Protein AF-A0A7V2W8Q3-F1 (afdb_monomer)

Solvent-accessible surface area (backbone atoms only — not comparable to full-atom values): 15801 Å² total; per-residue (Å²): 132,82,84,64,55,35,67,61,45,21,35,57,51,20,49,49,74,14,36,49,84,92,34,49,29,35,69,55,49,50,55,53,42,52,56,40,41,77,51,65,27,54,64,47,77,48,79,72,48,94,57,28,39,23,39,40,34,34,36,75,34,80,45,101,56,59,17,52,28,36,34,30,41,58,36,25,70,68,86,72,90,66,84,70,95,56,56,49,46,64,36,45,74,59,97,93,41,72,43,32,56,25,38,61,57,23,28,35,27,34,25,38,56,50,31,50,49,46,51,42,55,75,67,58,82,38,42,68,17,38,35,39,42,40,27,21,44,51,93,71,78,36,50,26,57,52,48,49,68,71,62,74,72,72,78,68,59,73,46,76,47,71,39,61,77,52,87,88,52,88,76,55,56,48,65,7,43,39,31,34,42,35,33,26,66,46,32,63,26,52,48,93,47,51,86,77,25,34,51,5,40,60,48,43,53,51,25,50,55,51,56,72,67,55,63,69,92,72,50,72,39,98,90,72,45,56,62,48,76,41,82,73,44,79,47,56,54,93,56,84,64,42,29,22,32,41,18,42,36,32,36,44,32,32,38,48,72,92,63,52,67,70,59,54,52,50,50,49,39,70,72,42,65,44,79,44,78,42,79,78,46,74,45,78,34,47,72,58,82,90,123

Mean predicted aligned error: 5.68 Å

Structure (mmCIF, N/CA/C/O backbone):
data_AF-A0A7V2W8Q3-F1
#
_entry.id   AF-A0A7V2W8Q3-F1
#
loop_
_atom_site.group_PDB
_atom_site.id
_atom_site.type_symbol
_atom_site.label_atom_id
_atom_site.label_alt_id
_atom_site.label_comp_id
_atom_site.label_asym_id
_atom_site.label_entity_id
_atom_site.label_seq_id
_atom_site.pdbx_PDB_ins_code
_atom_site.Cartn_x
_atom_site.Cartn_y
_atom_site.Cartn_z
_atom_site.occupancy
_atom_site.B_iso_or_equiv
_atom_site.auth_seq_id
_atom_site.auth_comp_id
_atom_site.auth_asym_id
_atom_site.auth_atom_id
_atom_site.pdbx_PDB_model_num
ATOM 1 N N . MET A 1 1 ? -25.012 4.384 23.704 1.00 57.75 1 MET A N 1
ATOM 2 C CA . MET A 1 1 ? -24.645 4.760 22.325 1.00 57.75 1 MET A CA 1
ATOM 3 C C . MET A 1 1 ? -25.316 3.798 21.369 1.00 57.75 1 MET A C 1
ATOM 5 O O . MET A 1 1 ? -25.382 2.613 21.680 1.00 57.75 1 MET A O 1
ATOM 9 N N . THR A 1 2 ? -25.854 4.304 20.264 1.00 65.06 2 THR A N 1
ATOM 10 C CA . THR A 1 2 ? -26.418 3.474 19.195 1.00 65.06 2 THR A CA 1
ATOM 11 C C . THR A 1 2 ? -25.284 2.699 18.530 1.00 65.06 2 THR A C 1
ATOM 13 O O . THR A 1 2 ? -24.214 3.256 18.297 1.00 65.06 2 THR A O 1
ATOM 16 N N . ARG A 1 3 ? -25.493 1.406 18.279 1.00 85.06 3 ARG A N 1
ATOM 17 C CA . ARG A 1 3 ? -24.534 0.561 17.562 1.00 85.06 3 ARG A CA 1
ATOM 18 C C . ARG A 1 3 ? -24.322 1.131 16.156 1.00 85.06 3 ARG A C 1
ATOM 20 O O . ARG A 1 3 ? -25.307 1.378 15.466 1.00 85.06 3 ARG A O 1
ATOM 27 N N . ILE A 1 4 ? -23.069 1.336 15.757 1.00 94.00 4 ILE A N 1
ATOM 28 C CA . ILE A 1 4 ? -22.729 1.751 14.392 1.00 94.00 4 ILE A CA 1
ATOM 29 C C . ILE A 1 4 ? -22.836 0.524 13.486 1.00 94.00 4 ILE A C 1
ATOM 31 O O . ILE A 1 4 ? -22.202 -0.495 13.758 1.00 94.00 4 ILE A O 1
ATOM 35 N N . ASP A 1 5 ? -23.655 0.611 12.438 1.00 96.62 5 ASP A N 1
ATOM 36 C CA . ASP A 1 5 ? -23.710 -0.417 11.400 1.00 96.62 5 ASP A CA 1
ATOM 37 C C . ASP A 1 5 ? -22.517 -0.225 10.446 1.00 96.62 5 ASP A C 1
ATOM 39 O O . ASP A 1 5 ? -22.442 0.812 9.777 1.00 96.62 5 ASP A O 1
ATOM 43 N N . PRO A 1 6 ? -21.573 -1.182 10.364 1.00 96.88 6 PRO A N 1
ATOM 44 C CA . PRO A 1 6 ? -20.418 -1.056 9.481 1.00 96.88 6 PRO A CA 1
ATOM 45 C C . PRO A 1 6 ? -20.805 -0.982 7.999 1.00 96.88 6 PRO A C 1
ATOM 47 O O . PRO A 1 6 ? -20.065 -0.378 7.222 1.00 96.88 6 PRO A O 1
ATOM 50 N N . VAL A 1 7 ? -21.948 -1.545 7.585 1.00 97.88 7 VAL A N 1
ATOM 51 C CA . VAL A 1 7 ? -22.413 -1.465 6.191 1.00 97.88 7 VAL A CA 1
ATOM 52 C C . VAL A 1 7 ? -22.848 -0.041 5.861 1.00 97.88 7 VAL A C 1
ATOM 54 O O . VAL A 1 7 ? -22.418 0.502 4.845 1.00 97.88 7 VAL A O 1
ATOM 57 N N . GLU A 1 8 ? -23.636 0.597 6.726 1.00 98.00 8 GLU A N 1
ATOM 58 C CA . GLU A 1 8 ? -24.040 1.994 6.521 1.00 98.00 8 GLU A CA 1
ATOM 59 C C . GLU A 1 8 ? -22.857 2.952 6.628 1.00 98.00 8 GLU A C 1
ATOM 61 O O . GLU A 1 8 ? -22.709 3.816 5.762 1.00 98.00 8 GLU A O 1
ATOM 66 N N . LEU A 1 9 ? -21.942 2.735 7.580 1.00 98.38 9 LEU A N 1
ATOM 67 C CA . LEU A 1 9 ? -20.710 3.519 7.638 1.00 98.38 9 LEU A CA 1
ATOM 68 C C . LEU A 1 9 ? -19.896 3.356 6.346 1.00 98.38 9 LEU A C 1
ATOM 70 O O . LEU A 1 9 ? -19.472 4.349 5.766 1.00 98.38 9 LEU A O 1
ATOM 74 N N . THR A 1 10 ? -19.751 2.135 5.819 1.00 98.62 10 THR A N 1
ATOM 75 C CA . THR A 1 10 ? -19.087 1.908 4.521 1.00 98.62 10 THR A CA 1
ATOM 76 C C . THR A 1 10 ? -19.760 2.702 3.402 1.00 98.62 10 THR A C 1
ATOM 78 O O . THR A 1 10 ? -19.070 3.316 2.588 1.00 98.62 10 THR A O 1
ATOM 81 N N . ARG A 1 11 ? -21.100 2.730 3.358 1.00 98.56 11 AR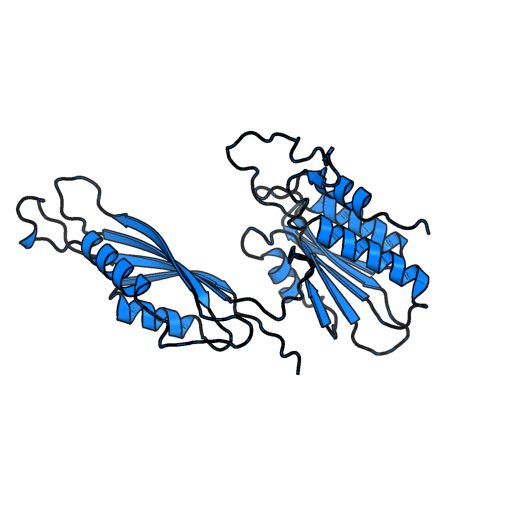G A N 1
ATOM 82 C CA . ARG A 1 11 ? -21.852 3.497 2.351 1.00 98.56 11 ARG A CA 1
ATOM 83 C C . ARG A 1 11 ? -21.578 4.993 2.465 1.00 98.56 11 ARG A C 1
ATOM 85 O O . ARG A 1 11 ? -21.428 5.656 1.442 1.00 98.56 11 ARG A O 1
ATOM 92 N N . GLU A 1 12 ? -21.503 5.523 3.681 1.00 98.38 12 GLU A N 1
ATOM 93 C CA . GLU A 1 12 ? -21.127 6.918 3.924 1.00 98.38 12 GLU A CA 1
ATOM 94 C C . GLU A 1 12 ? -19.704 7.213 3.449 1.00 98.38 12 GLU A C 1
ATOM 96 O O . GLU A 1 12 ? -19.511 8.173 2.705 1.00 98.38 12 GLU A O 1
ATOM 101 N N . LEU A 1 13 ? -18.727 6.361 3.781 1.00 98.50 13 LEU A N 1
ATOM 102 C CA . LEU A 1 13 ? -17.341 6.557 3.346 1.00 98.50 13 LEU A CA 1
ATOM 103 C C . LEU A 1 13 ? -17.207 6.483 1.817 1.00 98.50 13 LEU A C 1
ATOM 105 O O . LEU A 1 13 ? -16.478 7.278 1.223 1.00 98.50 13 LEU A O 1
ATOM 109 N N . VAL A 1 14 ? -17.895 5.543 1.160 1.00 98.44 14 VAL A N 1
ATOM 110 C CA . VAL A 1 14 ? -17.867 5.385 -0.308 1.00 98.44 14 VAL A CA 1
ATOM 111 C C . VAL A 1 14 ? -18.419 6.622 -1.018 1.00 98.44 14 VAL A C 1
ATOM 113 O O . VAL A 1 14 ? -17.883 7.002 -2.052 1.00 98.44 14 VAL A O 1
ATOM 116 N N . ARG A 1 15 ? -19.421 7.304 -0.451 1.00 98.38 15 ARG A N 1
ATOM 117 C CA . ARG A 1 15 ? -19.975 8.551 -1.017 1.00 98.38 15 ARG A CA 1
ATOM 118 C C . ARG A 1 15 ? -19.024 9.744 -0.961 1.00 98.38 15 ARG A C 1
ATOM 120 O O . ARG A 1 15 ? -19.286 10.764 -1.599 1.00 98.38 15 ARG A O 1
ATOM 127 N N . ILE A 1 16 ? -17.952 9.658 -0.180 1.00 98.00 16 ILE A N 1
ATOM 128 C CA . ILE A 1 16 ? -16.932 10.702 -0.107 1.00 98.00 16 ILE A CA 1
ATOM 129 C C . ILE A 1 16 ? -15.879 10.394 -1.169 1.00 98.00 16 ILE A C 1
ATOM 131 O O . ILE A 1 16 ? -15.124 9.431 -1.039 1.00 98.00 16 ILE A O 1
ATOM 135 N N . ASP A 1 17 ? -15.827 11.217 -2.215 1.00 97.12 17 ASP A N 1
ATOM 136 C CA . ASP A 1 17 ? -14.792 11.120 -3.243 1.00 97.12 17 ASP A CA 1
ATOM 137 C C . ASP A 1 17 ? -13.420 11.475 -2.652 1.00 97.12 17 ASP A C 1
ATOM 139 O O . ASP A 1 17 ? -13.157 12.619 -2.272 1.00 97.12 17 ASP A O 1
ATOM 143 N N . THR A 1 18 ? -12.575 10.452 -2.549 1.00 96.88 18 THR A N 1
ATOM 144 C CA . THR A 1 18 ? -11.196 10.506 -2.052 1.00 96.88 18 THR A CA 1
ATOM 145 C C . THR A 1 18 ? -10.209 9.987 -3.102 1.00 96.88 18 THR A C 1
ATOM 147 O O . THR A 1 18 ? -9.138 9.487 -2.752 1.00 96.88 18 THR A O 1
ATOM 150 N N . VAL A 1 19 ? -10.576 10.049 -4.393 1.00 96.25 19 VAL A N 1
ATOM 151 C CA . VAL A 1 19 ? -9.725 9.562 -5.487 1.00 96.25 19 VAL A CA 1
ATOM 152 C C . VAL A 1 19 ? -8.402 10.320 -5.517 1.00 96.25 19 VAL A C 1
ATOM 154 O O . VAL A 1 19 ? -8.362 11.550 -5.568 1.00 96.25 19 VAL A O 1
ATOM 157 N N . ASN A 1 20 ? -7.303 9.571 -5.539 1.00 88.75 20 ASN A N 1
ATOM 158 C CA . ASN A 1 20 ? -5.955 10.110 -5.643 1.00 88.75 20 ASN A CA 1
ATOM 159 C C . ASN A 1 20 ? -5.420 9.946 -7.083 1.00 88.75 20 ASN A C 1
ATOM 161 O O . ASN A 1 20 ? -5.334 8.811 -7.564 1.00 88.75 20 ASN A O 1
ATOM 165 N N . PRO A 1 21 ? -5.036 11.030 -7.792 1.00 89.25 21 PRO A N 1
ATOM 166 C CA . PRO A 1 21 ? -5.105 12.453 -7.416 1.00 89.25 21 PRO A CA 1
ATOM 167 C C . PRO A 1 21 ? -6.507 13.089 -7.608 1.00 89.25 21 PRO A C 1
ATOM 169 O O . PRO A 1 21 ? -7.249 12.647 -8.486 1.00 89.25 21 PRO A O 1
ATOM 172 N N . PRO A 1 22 ? -6.847 14.178 -6.875 1.00 89.88 22 PRO A N 1
ATOM 173 C CA . PRO A 1 22 ? -5.972 14.933 -5.969 1.00 89.88 22 PRO A CA 1
ATOM 174 C C . PRO A 1 22 ? -5.936 14.421 -4.516 1.00 89.88 22 PRO A C 1
ATOM 176 O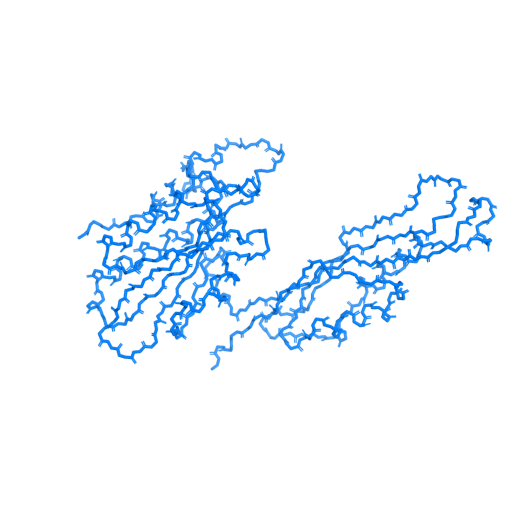 O . PRO A 1 22 ? -5.114 14.911 -3.743 1.00 89.88 22 PRO A O 1
ATOM 179 N N . GLY A 1 23 ? -6.807 13.483 -4.133 1.00 88.75 23 GLY A N 1
ATOM 180 C CA . GLY A 1 23 ? -7.082 13.120 -2.738 1.00 88.75 23 GLY A CA 1
ATOM 181 C C . GLY A 1 23 ? -8.411 13.724 -2.273 1.00 88.75 23 GLY A C 1
ATOM 182 O O . GLY A 1 23 ? -9.394 13.621 -2.999 1.00 88.75 23 GLY A O 1
ATOM 183 N N . ASN A 1 24 ? -8.426 14.390 -1.112 1.00 92.56 24 ASN A N 1
ATOM 184 C CA . ASN A 1 24 ? -9.579 14.972 -0.375 1.00 92.56 24 ASN A CA 1
ATOM 185 C C . ASN A 1 24 ? -10.053 14.125 0.819 1.00 92.56 24 ASN A C 1
ATOM 187 O O . ASN A 1 24 ? -11.222 14.140 1.214 1.00 92.56 24 ASN A O 1
ATOM 191 N N . GLU A 1 25 ? -9.121 13.407 1.429 1.00 96.81 25 GLU A N 1
ATOM 192 C CA . GLU A 1 25 ? -9.349 12.470 2.521 1.00 96.81 25 GLU A CA 1
ATOM 193 C C . GLU A 1 25 ? -9.833 13.142 3.815 1.00 96.81 25 GLU A C 1
ATOM 195 O O . GLU A 1 25 ? -10.471 12.473 4.628 1.00 96.81 25 GLU A O 1
ATOM 200 N N . ALA A 1 26 ? -9.608 14.455 3.991 1.00 97.56 26 ALA A N 1
ATOM 201 C CA . ALA A 1 26 ? -10.014 15.204 5.187 1.00 97.56 26 ALA A CA 1
ATOM 202 C C . ALA A 1 26 ? -11.477 14.960 5.570 1.00 97.56 26 ALA A C 1
ATOM 204 O O . ALA A 1 26 ? -11.748 14.538 6.682 1.00 97.56 26 ALA A O 1
ATOM 205 N N . ARG A 1 27 ? -12.415 15.096 4.623 1.00 97.06 27 ARG A N 1
ATOM 206 C CA . ARG A 1 27 ? -13.852 14.907 4.900 1.00 97.06 27 ARG A CA 1
ATOM 207 C C . ARG A 1 27 ? -14.178 13.502 5.409 1.00 97.06 27 ARG A C 1
ATOM 209 O O . ARG A 1 27 ? -15.106 13.330 6.193 1.00 97.06 27 ARG A O 1
ATOM 216 N N . CYS A 1 28 ? -13.446 12.503 4.919 1.00 97.38 28 CYS A N 1
ATOM 217 C CA . CYS A 1 28 ? -13.619 11.115 5.323 1.00 97.38 28 CYS A CA 1
ATOM 218 C C . CYS A 1 28 ? -13.056 10.886 6.730 1.00 97.38 28 CYS A C 1
ATOM 220 O O . CYS A 1 28 ? -13.694 10.221 7.543 1.00 97.38 28 CYS A O 1
ATOM 222 N N . LEU A 1 29 ? -11.887 11.455 7.032 1.00 98.31 29 LEU A N 1
ATOM 223 C CA . LEU A 1 29 ? -11.254 11.342 8.345 1.00 98.31 29 LEU A CA 1
ATOM 224 C C . LEU A 1 29 ? -11.964 12.177 9.417 1.00 98.31 29 LEU A C 1
ATOM 226 O O . LEU A 1 29 ? -12.100 11.686 10.532 1.00 98.31 29 LEU A O 1
ATOM 230 N N . ASP A 1 30 ? -12.497 13.352 9.080 1.00 98.25 30 ASP A N 1
ATOM 231 C CA . ASP A 1 30 ? -13.295 14.194 9.981 1.00 98.25 30 ASP A CA 1
ATOM 232 C C . ASP A 1 30 ? -14.531 13.431 10.479 1.00 98.25 30 ASP A C 1
ATOM 234 O O . ASP A 1 30 ? -14.756 13.327 11.684 1.00 98.25 30 ASP A O 1
ATOM 238 N N . LEU A 1 31 ? -15.280 12.801 9.562 1.00 98.19 31 LEU A N 1
ATOM 239 C CA . LEU A 1 31 ? -16.438 11.963 9.896 1.00 98.19 31 LEU A CA 1
ATOM 240 C C . LEU A 1 31 ? -16.062 10.840 10.877 1.00 98.19 31 LEU A C 1
ATOM 242 O O . LEU A 1 31 ? -16.732 10.628 11.889 1.00 98.19 31 LEU A O 1
ATOM 246 N N . LEU A 1 32 ? -14.975 10.117 10.596 1.00 98.56 32 LEU A N 1
ATOM 247 C CA . LEU A 1 32 ? -14.506 9.032 11.460 1.00 98.56 32 LEU A CA 1
ATOM 248 C C . LEU A 1 32 ? -14.009 9.561 12.815 1.00 98.56 32 LEU A C 1
ATOM 250 O O . LEU A 1 32 ? -14.279 8.952 13.852 1.00 98.56 32 LEU A O 1
ATOM 254 N N . GLY A 1 33 ? -13.330 10.707 12.821 1.00 98.31 33 GLY A N 1
ATOM 255 C CA . GLY A 1 33 ? -12.845 11.387 14.016 1.00 98.31 33 GLY A CA 1
ATOM 256 C C . GLY A 1 33 ? -13.967 11.860 14.934 1.00 98.31 33 GLY A C 1
ATOM 257 O O . GLY A 1 33 ? -13.871 11.679 16.150 1.00 98.31 33 GLY A O 1
ATOM 258 N N . GLU A 1 34 ? -15.056 12.393 14.381 1.00 98.06 34 GLU A N 1
ATOM 259 C CA . GLU A 1 34 ? -16.251 12.779 15.139 1.00 98.06 34 GLU A CA 1
ATOM 260 C C . GLU A 1 34 ? -16.904 11.567 15.817 1.00 98.06 34 GLU A C 1
ATOM 262 O O . GLU A 1 34 ? -17.183 11.604 17.021 1.00 98.06 34 GLU A O 1
ATOM 267 N N . LEU A 1 35 ? -17.079 10.463 15.079 1.00 97.81 35 LEU A N 1
ATOM 268 C CA . LEU A 1 35 ? -17.632 9.215 15.617 1.00 97.81 35 LEU A CA 1
ATOM 269 C C . LEU A 1 35 ? -16.770 8.653 16.757 1.00 97.81 35 LEU A C 1
ATOM 271 O O . LEU A 1 35 ? -17.292 8.274 17.810 1.00 97.81 35 LEU A O 1
ATOM 275 N N . LEU A 1 36 ? -15.449 8.626 16.570 1.00 97.69 36 LEU A N 1
ATOM 276 C CA . LEU A 1 36 ? -14.492 8.138 17.566 1.00 97.69 36 LEU A CA 1
ATOM 277 C C . LEU A 1 36 ? -14.438 9.056 18.796 1.00 97.69 36 LEU A C 1
ATOM 279 O O . LEU A 1 36 ? -14.463 8.569 19.929 1.00 97.69 36 LEU A O 1
ATOM 283 N N . THR A 1 37 ? -14.448 10.376 18.604 1.00 97.38 37 THR A N 1
ATOM 284 C CA . THR A 1 37 ? -14.505 11.353 19.704 1.00 97.38 37 THR A CA 1
ATOM 285 C C . THR A 1 37 ? -15.782 11.178 20.526 1.00 97.38 37 THR A C 1
ATOM 287 O O . THR A 1 37 ? -15.724 11.110 21.756 1.00 97.38 37 THR A O 1
ATOM 290 N N . GLY A 1 38 ? -16.934 11.012 19.866 1.00 95.06 38 GLY A N 1
ATOM 291 C CA . GLY A 1 38 ? -18.212 10.721 20.524 1.00 95.06 38 GLY A CA 1
ATOM 292 C C . GLY A 1 38 ? -18.222 9.401 21.306 1.00 95.06 38 GLY A C 1
ATOM 293 O O . GLY A 1 38 ? -19.003 9.248 22.246 1.00 95.06 38 GLY A O 1
ATOM 294 N N . ALA A 1 39 ? -17.332 8.468 20.960 1.00 94.00 39 ALA A N 1
ATOM 295 C CA . ALA A 1 39 ? -17.118 7.200 21.654 1.00 94.00 39 ALA A CA 1
ATOM 296 C C . ALA A 1 39 ? -16.075 7.262 22.784 1.00 94.00 39 ALA A C 1
ATOM 298 O O . ALA A 1 39 ? -15.791 6.239 23.409 1.00 94.00 39 ALA A O 1
ATOM 299 N N . GLY A 1 40 ? -15.510 8.440 23.063 1.00 93.69 40 GLY A N 1
ATOM 300 C CA . GLY A 1 40 ? -14.531 8.646 24.133 1.00 93.69 40 GLY A CA 1
ATOM 301 C C . GLY A 1 40 ? -13.072 8.441 23.720 1.00 93.69 40 GLY A C 1
ATOM 302 O O . GLY A 1 40 ? -12.201 8.396 24.591 1.00 93.69 40 GLY A O 1
ATOM 303 N N . PHE A 1 41 ? -12.779 8.335 22.421 1.00 96.06 41 PHE A N 1
ATOM 304 C CA . PHE A 1 41 ? -11.402 8.316 21.934 1.00 96.06 41 PHE A CA 1
ATOM 305 C C . PHE A 1 41 ? -10.806 9.727 21.964 1.00 96.06 41 PHE A C 1
ATOM 307 O O . PHE A 1 41 ? -11.476 10.719 21.683 1.00 96.06 41 PHE A O 1
ATOM 314 N N . ARG A 1 42 ? -9.508 9.814 22.257 1.00 96.62 42 ARG A N 1
ATOM 315 C CA . ARG A 1 42 ? -8.701 11.007 21.986 1.00 96.62 42 ARG A CA 1
ATOM 316 C C . ARG A 1 42 ? -8.236 10.939 20.541 1.00 96.62 42 ARG A C 1
ATOM 318 O O . ARG A 1 42 ? -7.494 10.019 20.202 1.00 96.62 42 ARG A O 1
ATOM 325 N N . VAL A 1 43 ? -8.681 11.884 19.725 1.00 98.25 43 VAL A N 1
ATOM 326 C CA . VAL A 1 43 ? -8.390 11.941 18.291 1.00 98.25 43 VAL A CA 1
ATOM 327 C C . VAL A 1 43 ? -7.393 13.060 18.014 1.00 98.25 43 VAL A C 1
ATOM 329 O O . VAL A 1 43 ? -7.493 14.144 18.587 1.00 98.25 43 VAL A O 1
ATOM 332 N N . GLU A 1 44 ? -6.414 12.779 17.163 1.00 97.44 44 GLU A N 1
ATOM 333 C CA . GLU A 1 44 ? -5.378 13.716 16.750 1.00 97.44 44 GLU A CA 1
ATOM 334 C C . GLU A 1 44 ? -5.086 13.567 15.256 1.00 97.44 44 GLU A C 1
ATOM 336 O O . GLU A 1 44 ? -4.823 12.462 14.775 1.00 97.44 44 GLU A O 1
ATOM 341 N N . ASP A 1 45 ? -5.039 14.694 14.548 1.00 97.25 45 ASP A N 1
ATOM 342 C CA . ASP A 1 45 ? -4.644 14.724 13.145 1.00 97.25 45 ASP A CA 1
ATOM 343 C C . ASP A 1 45 ? -3.126 14.831 12.979 1.00 97.25 45 ASP A C 1
ATOM 345 O O . ASP A 1 45 ? -2.444 15.632 13.634 1.00 97.25 45 ASP A O 1
ATOM 349 N N . VAL A 1 46 ? -2.594 14.081 12.017 1.00 97.75 46 VAL A N 1
ATOM 350 C CA . VAL A 1 46 ? -1.209 14.149 11.546 1.00 97.75 46 VAL A CA 1
ATOM 351 C C . VAL A 1 46 ? -1.206 14.654 10.098 1.00 97.75 46 VAL A C 1
ATOM 353 O O . VAL A 1 46 ? -1.465 13.871 9.181 1.00 97.75 46 VAL A O 1
ATOM 356 N N . PRO A 1 47 ? -0.923 15.948 9.856 1.00 96.3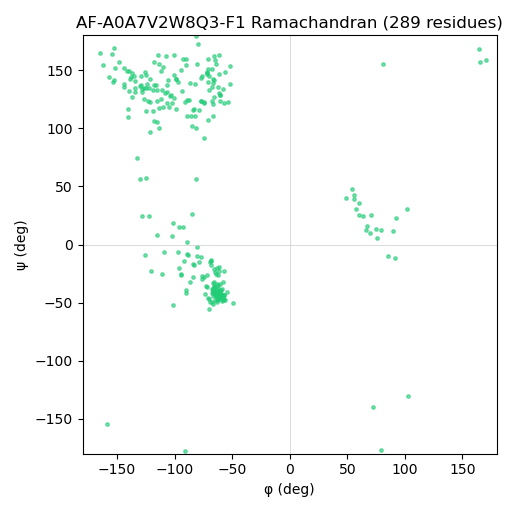8 47 PRO A N 1
ATOM 357 C CA . PRO A 1 47 ? -0.977 16.525 8.513 1.00 96.38 47 PRO A CA 1
ATOM 358 C C . PRO A 1 47 ? 0.010 15.859 7.540 1.00 96.38 47 PRO A C 1
ATOM 360 O O . PRO A 1 47 ? 1.194 15.751 7.859 1.00 96.38 47 PRO A O 1
ATOM 363 N N . LEU A 1 48 ? -0.459 15.464 6.349 1.00 94.81 48 LEU A N 1
ATOM 364 C CA . LEU A 1 48 ? 0.388 15.068 5.211 1.00 94.81 48 LEU A CA 1
ATOM 365 C C . LEU A 1 48 ? 0.482 16.214 4.189 1.00 94.81 48 LEU A C 1
ATOM 367 O O . LEU A 1 48 ? 1.579 16.636 3.832 1.00 94.81 48 LEU A O 1
ATOM 371 N N . ALA A 1 49 ? -0.663 16.753 3.759 1.00 93.75 49 ALA A N 1
ATOM 372 C CA . ALA A 1 49 ? -0.764 17.887 2.835 1.00 93.75 49 ALA A CA 1
ATOM 373 C C . ALA A 1 49 ? -2.078 18.669 3.069 1.00 93.75 49 ALA A C 1
ATOM 375 O O . ALA A 1 49 ? -2.949 18.185 3.800 1.00 93.75 49 ALA A O 1
ATOM 376 N N . PRO A 1 50 ? -2.269 19.868 2.477 1.00 93.00 50 PRO A N 1
ATOM 377 C CA . PRO A 1 50 ? -3.540 20.589 2.575 1.00 93.00 50 PRO A CA 1
ATOM 378 C C . PRO A 1 50 ? -4.726 19.716 2.137 1.00 93.00 50 PRO A C 1
ATOM 380 O O . PRO A 1 50 ? -4.734 19.203 1.023 1.00 93.00 50 PRO A O 1
ATOM 383 N N . GLY A 1 51 ? -5.712 19.531 3.020 1.00 92.00 51 GLY A N 1
ATOM 384 C CA . GLY A 1 51 ? -6.891 18.689 2.759 1.00 92.00 51 GLY A CA 1
ATOM 385 C C . GLY A 1 51 ? -6.651 17.174 2.831 1.00 92.00 51 GLY A C 1
ATOM 386 O O . GLY A 1 51 ? -7.570 16.407 2.547 1.00 92.00 51 GLY A O 1
ATOM 387 N N . ARG A 1 52 ? -5.447 16.739 3.225 1.00 95.50 52 ARG A N 1
ATOM 388 C CA . ARG A 1 52 ? -5.049 15.327 3.308 1.00 95.50 52 ARG A CA 1
ATOM 389 C C . ARG A 1 52 ? -4.368 15.049 4.659 1.00 95.50 52 ARG A C 1
ATOM 391 O O . ARG A 1 52 ? -3.139 15.007 4.720 1.00 95.50 52 ARG A O 1
ATOM 398 N N . PRO A 1 53 ? -5.105 14.979 5.781 1.00 97.19 53 PRO A N 1
ATOM 399 C CA . PRO A 1 53 ? -4.538 14.579 7.065 1.00 97.19 53 PRO A CA 1
ATOM 400 C C . PRO A 1 53 ? -4.404 13.052 7.150 1.00 97.19 53 PRO A C 1
ATOM 402 O O . PRO A 1 53 ? -4.876 12.318 6.291 1.00 97.19 53 PRO A O 1
ATOM 405 N N . ASN A 1 54 ? -3.762 12.567 8.202 1.00 98.25 54 ASN A N 1
ATOM 406 C CA . ASN A 1 54 ? -3.962 11.225 8.743 1.00 98.25 54 ASN A CA 1
ATOM 407 C C . ASN A 1 54 ? -4.567 11.392 10.137 1.00 98.25 54 ASN A C 1
ATOM 409 O O . ASN A 1 54 ? -4.446 12.469 10.717 1.00 98.25 54 ASN A O 1
ATOM 413 N N . LEU A 1 55 ? -5.150 10.345 10.701 1.00 98.38 55 LEU A N 1
ATOM 414 C CA . LEU A 1 55 ? -5.834 10.409 11.987 1.00 98.38 55 LEU A CA 1
ATOM 415 C C . LEU A 1 55 ? -5.314 9.318 12.918 1.00 98.38 55 LEU A C 1
ATOM 417 O O . LEU A 1 55 ? -5.236 8.151 12.539 1.00 98.38 55 LEU A O 1
ATOM 421 N N . ILE A 1 56 ? -4.982 9.691 14.152 1.00 98.56 56 ILE A N 1
ATOM 422 C CA . ILE A 1 56 ? -4.702 8.742 15.228 1.00 98.56 56 ILE A CA 1
ATOM 423 C C . ILE A 1 56 ? -5.769 8.896 16.310 1.00 98.56 56 ILE A C 1
ATOM 425 O O . ILE A 1 56 ? -5.937 9.976 16.871 1.00 98.56 56 ILE A O 1
ATOM 429 N N . ALA A 1 57 ? -6.469 7.812 16.635 1.00 98.00 57 ALA A N 1
ATOM 430 C CA . ALA A 1 57 ? -7.474 7.780 17.693 1.00 98.00 57 ALA A CA 1
ATOM 431 C C . ALA A 1 57 ? -7.087 6.788 18.787 1.00 98.00 57 ALA A C 1
ATOM 433 O O . ALA A 1 57 ? -6.739 5.644 18.505 1.00 98.00 57 ALA A O 1
ATOM 434 N N . ARG A 1 58 ? -7.190 7.205 20.050 1.00 96.12 58 ARG A N 1
ATOM 435 C CA . ARG A 1 58 ? -6.813 6.388 21.210 1.00 96.12 58 ARG A CA 1
ATOM 436 C C . ARG A 1 58 ? -7.924 6.287 22.227 1.00 96.12 58 ARG A C 1
ATOM 438 O O . ARG A 1 58 ? -8.358 7.303 22.768 1.00 96.12 58 ARG A O 1
ATOM 445 N N . LEU A 1 59 ? -8.285 5.061 22.571 1.00 94.25 59 LEU A N 1
ATOM 446 C CA . LEU A 1 59 ? -9.049 4.768 23.771 1.00 94.25 59 LEU A CA 1
ATOM 447 C C . LEU A 1 59 ? -8.078 4.303 24.863 1.00 94.25 59 LEU A C 1
ATOM 449 O O . LEU A 1 59 ? -7.414 3.278 24.680 1.00 94.25 59 LEU A O 1
ATOM 453 N N . PRO A 1 60 ? -7.954 5.034 25.983 1.00 90.50 60 PRO A N 1
ATOM 454 C CA . PRO A 1 60 ? -7.102 4.602 27.082 1.00 90.50 60 PRO A CA 1
ATOM 455 C C . PRO A 1 60 ? -7.662 3.333 27.738 1.00 90.50 60 PRO A C 1
ATOM 457 O O . PRO A 1 60 ? -8.873 3.193 27.905 1.00 90.50 60 PRO A O 1
ATOM 460 N N . GLY A 1 61 ? -6.764 2.433 28.134 1.00 88.75 61 GLY A N 1
ATOM 461 C CA . GLY A 1 61 ? -7.073 1.298 28.999 1.00 88.75 61 GLY A CA 1
ATOM 462 C C . GLY A 1 61 ? -6.831 1.639 30.470 1.00 88.75 61 GLY A C 1
ATOM 463 O O . GLY A 1 61 ? -6.081 2.566 30.782 1.00 88.75 61 GLY A O 1
ATOM 464 N N . THR A 1 62 ? -7.446 0.888 31.379 1.00 86.50 62 THR A N 1
ATOM 465 C CA . THR A 1 62 ? -7.167 0.951 32.822 1.00 86.50 62 THR A CA 1
ATOM 466 C C . THR A 1 62 ? -5.968 0.096 33.228 1.00 86.50 62 THR A C 1
ATOM 468 O O . THR A 1 62 ? -5.425 0.295 34.313 1.00 86.50 62 THR A O 1
ATOM 471 N N . GLU A 1 63 ? -5.541 -0.840 32.378 1.00 86.75 63 GLU A N 1
ATOM 472 C CA . GLU A 1 63 ? -4.389 -1.713 32.608 1.00 86.75 63 GLU A CA 1
ATOM 473 C C . GLU A 1 63 ? -3.147 -1.217 31.844 1.00 86.75 63 GLU A C 1
ATOM 475 O O . GLU A 1 63 ? -3.243 -0.714 30.724 1.00 86.75 63 GLU A O 1
ATOM 480 N N . GLU A 1 64 ? -1.955 -1.403 32.421 1.00 87.81 64 GLU A N 1
ATOM 481 C CA . GLU A 1 64 ? -0.672 -1.048 31.789 1.00 87.81 64 GLU A CA 1
ATOM 482 C C . GLU A 1 64 ? -0.193 -2.117 30.789 1.00 87.81 64 GLU A C 1
ATOM 484 O O . GLU A 1 64 ? 0.910 -2.664 30.882 1.00 87.81 64 GLU A O 1
ATOM 489 N N . VAL A 1 65 ? -1.033 -2.425 29.803 1.00 91.38 65 VAL A N 1
ATOM 490 C CA . VAL A 1 65 ? -0.726 -3.359 28.710 1.00 91.38 65 VAL A CA 1
ATOM 491 C C . VAL A 1 65 ? -0.580 -2.608 27.378 1.00 91.38 65 VAL A C 1
ATOM 493 O O . VAL A 1 65 ? -1.147 -1.527 27.219 1.00 91.38 65 VAL A O 1
ATOM 496 N N . PRO A 1 66 ? 0.210 -3.117 26.411 1.00 92.62 66 PRO A N 1
ATOM 497 C CA . PRO A 1 66 ? 0.259 -2.538 25.068 1.00 92.62 66 PRO A CA 1
ATOM 498 C C . PRO A 1 66 ? -1.129 -2.471 24.414 1.00 92.62 66 PRO A C 1
ATOM 500 O O . PRO A 1 66 ? -1.968 -3.341 24.651 1.00 92.62 66 PRO A O 1
ATOM 503 N N . ALA A 1 67 ? -1.355 -1.469 23.562 1.00 93.69 67 ALA A N 1
ATOM 504 C CA . ALA A 1 67 ? -2.626 -1.325 22.858 1.00 93.69 67 ALA A CA 1
ATOM 505 C C . ALA A 1 67 ? -2.803 -2.397 21.778 1.00 93.69 67 ALA A C 1
ATOM 507 O O . ALA A 1 67 ? -1.826 -2.842 21.167 1.00 93.69 67 ALA A O 1
ATOM 508 N N . LEU A 1 68 ? -4.052 -2.763 21.494 1.00 94.31 68 LEU A N 1
ATOM 509 C CA . LEU A 1 68 ? -4.378 -3.383 20.213 1.00 94.31 68 LEU A CA 1
ATOM 510 C C . LEU A 1 68 ? -4.567 -2.264 19.188 1.00 94.31 68 LEU A C 1
ATOM 512 O O . LEU A 1 68 ? -5.458 -1.426 19.349 1.00 94.31 68 LEU A O 1
ATOM 516 N N . ALA A 1 69 ? -3.705 -2.232 18.174 1.00 96.56 69 ALA A N 1
ATOM 517 C CA . ALA A 1 69 ? -3.753 -1.226 17.129 1.00 96.56 69 ALA A CA 1
ATOM 518 C C . ALA A 1 69 ? -4.457 -1.759 15.877 1.00 96.56 69 ALA A C 1
ATOM 520 O O . ALA A 1 69 ? -4.275 -2.914 15.487 1.00 96.56 69 ALA A O 1
ATOM 521 N N . PHE A 1 70 ? -5.222 -0.896 15.221 1.00 97.81 70 PHE A N 1
ATOM 522 C CA . PHE A 1 70 ? -5.840 -1.154 13.926 1.00 97.81 70 PHE A CA 1
ATOM 523 C C . PHE A 1 70 ? -5.441 -0.066 12.940 1.00 97.81 70 PHE A C 1
ATOM 525 O O . PHE A 1 70 ? -5.303 1.097 13.320 1.00 97.81 70 PHE A O 1
ATOM 532 N N . THR A 1 71 ? -5.286 -0.427 11.672 1.00 97.69 71 THR A N 1
ATOM 533 C CA . THR A 1 71 ? -5.005 0.542 10.614 1.00 97.69 71 THR A CA 1
ATOM 534 C C . THR A 1 71 ? -5.823 0.268 9.365 1.00 97.69 71 THR A C 1
ATOM 536 O O . THR A 1 71 ? -6.120 -0.884 9.033 1.00 97.69 71 THR A O 1
ATOM 539 N N . GLY A 1 72 ? -6.164 1.349 8.676 1.00 97.69 72 GLY A N 1
ATOM 540 C CA . GLY A 1 72 ? -6.809 1.321 7.375 1.00 97.69 72 GLY A CA 1
ATOM 541 C C . GLY A 1 72 ? -6.671 2.660 6.667 1.00 97.69 72 GLY A C 1
ATOM 542 O O . GLY A 1 72 ? -6.491 3.693 7.315 1.00 97.69 72 GLY A O 1
ATOM 543 N N . HIS A 1 73 ? -6.729 2.642 5.342 1.00 98.06 73 HIS A N 1
ATOM 544 C CA . HIS A 1 73 ? -6.678 3.841 4.519 1.00 98.06 73 HIS A CA 1
ATOM 545 C C . HIS A 1 73 ? -8.075 4.255 4.042 1.00 98.06 73 HIS A C 1
ATOM 547 O O . HIS A 1 73 ? -9.059 3.512 4.180 1.00 98.06 73 HIS A O 1
ATOM 553 N N . VAL A 1 74 ? -8.184 5.504 3.589 1.00 97.81 74 VAL A N 1
ATOM 554 C CA . VAL A 1 74 ? -9.436 6.078 3.067 1.00 97.81 74 VAL A CA 1
ATOM 555 C C . VAL A 1 74 ? -9.292 6.670 1.668 1.00 97.81 74 VAL A C 1
ATOM 557 O O . VAL A 1 74 ? -10.310 7.039 1.070 1.00 97.81 74 VAL A O 1
ATOM 560 N N . ASP A 1 75 ? -8.069 6.790 1.148 1.00 97.19 75 ASP A N 1
ATOM 561 C CA . ASP A 1 75 ? -7.852 7.137 -0.251 1.00 97.19 75 ASP A CA 1
ATOM 562 C C . ASP A 1 75 ? -8.238 5.978 -1.166 1.00 97.19 75 ASP A C 1
ATOM 564 O O . ASP A 1 75 ? -8.427 4.846 -0.737 1.00 97.19 75 ASP A O 1
ATOM 568 N N . VAL A 1 76 ? -8.479 6.292 -2.434 1.00 96.81 76 VAL A N 1
ATOM 569 C CA . VAL A 1 76 ? -8.878 5.287 -3.416 1.00 96.81 76 VAL A CA 1
ATOM 570 C C . VAL A 1 76 ? -8.208 5.570 -4.756 1.00 96.81 76 VAL A C 1
ATOM 572 O O . VAL A 1 76 ? -7.975 6.723 -5.129 1.00 96.81 76 VAL A O 1
ATOM 575 N N . VAL A 1 77 ? -7.932 4.513 -5.516 1.00 94.69 77 VAL A N 1
ATOM 576 C CA . VAL A 1 77 ? -7.368 4.627 -6.870 1.00 94.69 77 VAL A CA 1
ATOM 577 C C . VAL A 1 77 ? -8.322 5.297 -7.875 1.00 94.69 77 VAL A C 1
ATOM 579 O O . VAL A 1 77 ? -9.546 5.301 -7.675 1.00 94.69 77 VAL A O 1
ATOM 582 N N . PRO A 1 78 ? -7.801 5.788 -9.020 1.00 94.50 78 PRO A N 1
ATOM 583 C CA . PRO A 1 78 ? -8.618 6.290 -10.120 1.00 94.50 78 PRO A CA 1
ATOM 584 C C . PRO A 1 78 ? -9.709 5.317 -10.589 1.00 94.50 78 PRO A C 1
ATOM 586 O O . PRO A 1 78 ? -9.603 4.090 -10.505 1.00 94.50 78 PRO A O 1
ATOM 589 N N . LEU A 1 79 ? -10.780 5.878 -11.149 1.00 94.69 79 LEU A N 1
ATOM 590 C CA . LEU A 1 79 ? -11.946 5.115 -11.607 1.00 94.69 79 LEU A CA 1
ATOM 591 C C . LEU A 1 79 ? -11.672 4.232 -12.832 1.00 94.69 79 LEU A C 1
ATOM 593 O O . LEU A 1 79 ? -12.457 3.327 -13.106 1.00 94.69 79 LEU A O 1
ATOM 597 N N . GLY A 1 80 ? -10.559 4.462 -13.529 1.00 91.19 80 GLY A N 1
ATOM 598 C CA . GLY A 1 80 ? -10.267 3.837 -14.815 1.00 91.19 80 GLY A CA 1
ATOM 599 C C . GLY A 1 80 ? -11.002 4.519 -15.970 1.00 91.19 80 GLY A C 1
ATOM 600 O O . GLY A 1 80 ? -11.653 5.548 -15.797 1.00 91.19 80 GLY A O 1
ATOM 601 N N . THR A 1 81 ? -10.843 3.963 -17.169 1.00 92.31 81 THR A N 1
ATOM 602 C CA . THR A 1 81 ? -11.414 4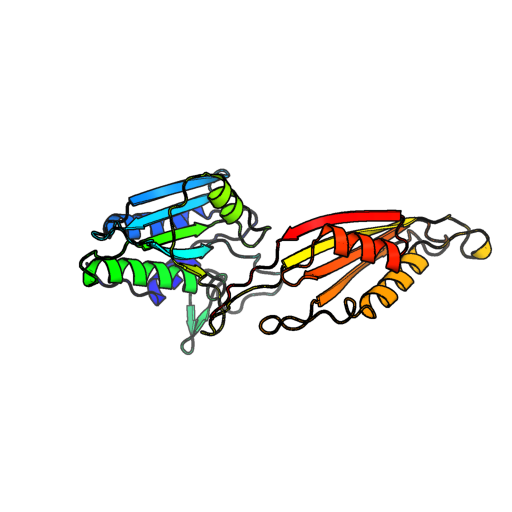.507 -18.414 1.00 92.31 81 THR A CA 1
ATOM 603 C C . THR A 1 81 ? -12.741 3.869 -18.801 1.00 92.31 81 THR A C 1
ATOM 605 O O . THR A 1 81 ? -13.487 4.445 -19.588 1.00 92.31 81 THR A O 1
ATOM 608 N N . GLU A 1 82 ? -13.024 2.679 -18.275 1.00 94.06 82 GLU A N 1
ATOM 609 C CA . GLU A 1 82 ? -14.244 1.944 -18.583 1.00 94.06 82 GLU A CA 1
ATOM 610 C C . GLU A 1 82 ? -15.446 2.522 -17.824 1.00 94.06 82 GLU A C 1
ATOM 612 O O . GLU A 1 82 ? -15.313 2.940 -16.667 1.00 94.06 82 GLU A O 1
ATOM 617 N N . PRO A 1 83 ? -16.637 2.543 -18.447 1.00 94.44 83 PRO A N 1
ATOM 618 C CA . PRO A 1 83 ? -17.838 3.032 -17.794 1.00 94.44 83 PRO A CA 1
ATOM 619 C C . PRO A 1 83 ? -18.248 2.108 -16.643 1.00 94.44 83 PRO A C 1
ATOM 621 O O . PRO A 1 83 ? -18.242 0.881 -16.762 1.00 94.44 83 PRO A O 1
ATOM 624 N N . TRP A 1 84 ? -18.664 2.709 -15.532 1.00 96.81 84 TRP A N 1
ATOM 625 C CA . TRP A 1 84 ? -19.173 1.969 -14.385 1.00 96.81 84 TRP A CA 1
ATOM 626 C C . TRP A 1 84 ? -20.651 1.605 -14.569 1.00 96.81 84 TRP A C 1
ATOM 628 O O . TRP A 1 84 ? -21.450 2.428 -15.012 1.00 96.81 84 TRP A O 1
ATOM 638 N N . ARG A 1 85 ? -21.026 0.372 -14.197 1.00 96.50 85 ARG A N 1
ATOM 639 C CA . ARG A 1 85 ? -22.434 -0.074 -14.174 1.00 96.50 85 ARG A CA 1
ATOM 640 C C . ARG A 1 85 ? -23.229 0.559 -13.024 1.00 96.50 85 ARG A C 1
ATOM 642 O O . ARG A 1 85 ? -24.404 0.848 -13.202 1.00 96.50 85 ARG A O 1
ATOM 649 N N . HIS A 1 86 ? -22.580 0.748 -11.878 1.00 97.00 86 HIS A N 1
ATOM 650 C CA . HIS A 1 86 ? -23.117 1.418 -10.690 1.00 97.00 86 HIS A CA 1
ATOM 651 C C . HIS A 1 86 ? -22.367 2.727 -10.492 1.00 97.00 86 HIS A C 1
ATOM 653 O O . HIS A 1 86 ? -21.181 2.778 -10.819 1.00 97.00 86 HIS A O 1
ATOM 659 N N . ASP A 1 87 ? -23.000 3.756 -9.931 1.00 97.19 87 ASP A N 1
ATOM 660 C CA . ASP A 1 87 ? -22.267 4.978 -9.592 1.00 97.19 87 ASP A CA 1
ATOM 661 C C . ASP A 1 87 ? -21.096 4.627 -8.643 1.00 97.19 87 ASP A C 1
ATOM 663 O O . ASP A 1 87 ? -21.337 4.064 -7.567 1.00 97.19 87 ASP A O 1
ATOM 667 N N . PRO A 1 88 ? -19.829 4.927 -9.006 1.00 97.31 88 PRO A N 1
ATOM 668 C CA . PRO A 1 88 ? -18.670 4.615 -8.173 1.00 97.31 88 PRO A CA 1
ATOM 669 C C . PRO A 1 88 ? -18.749 5.229 -6.771 1.00 97.31 88 PRO A C 1
ATOM 671 O O . PRO A 1 88 ? -18.132 4.690 -5.855 1.00 97.31 88 PRO A O 1
ATOM 674 N N . PHE A 1 89 ? -19.521 6.297 -6.577 1.00 97.81 89 PHE A N 1
ATOM 675 C CA . PHE A 1 89 ? -19.740 6.927 -5.274 1.00 97.81 89 PHE A CA 1
ATOM 676 C C . PHE A 1 89 ? -21.201 6.835 -4.810 1.00 97.81 89 PHE A C 1
ATOM 678 O O . PHE A 1 89 ? -21.558 7.408 -3.784 1.00 97.81 89 PHE A O 1
ATOM 685 N N . GLY A 1 90 ? -22.055 6.082 -5.510 1.00 97.19 90 GLY A N 1
ATOM 686 C CA . GLY A 1 90 ? -23.459 5.889 -5.128 1.00 97.19 90 GLY A CA 1
ATOM 687 C C . GLY A 1 90 ? -23.634 5.001 -3.892 1.00 97.19 90 GLY A C 1
ATOM 688 O O . GLY A 1 90 ? -24.610 5.145 -3.143 1.00 97.19 90 GLY A O 1
ATOM 689 N N . ALA A 1 91 ? -22.661 4.112 -3.650 1.00 97.38 91 ALA A N 1
ATOM 690 C CA . ALA A 1 91 ? -22.700 3.087 -2.611 1.00 97.38 91 ALA A CA 1
ATOM 691 C C . ALA A 1 91 ? -23.964 2.217 -2.712 1.00 97.38 91 ALA A C 1
ATOM 693 O O . ALA A 1 91 ? -24.690 2.037 -1.735 1.00 97.38 91 ALA A O 1
ATOM 694 N N . GLU A 1 92 ? -24.295 1.733 -3.904 1.00 97.69 92 GLU A N 1
ATOM 695 C CA . GLU A 1 92 ? -25.495 0.924 -4.141 1.00 97.69 92 GLU A CA 1
ATOM 696 C C . GLU A 1 92 ? -25.345 -0.479 -3.542 1.00 97.69 92 GLU A C 1
ATOM 698 O O . GLU A 1 92 ? -24.243 -1.020 -3.497 1.00 97.69 92 GLU A O 1
ATOM 703 N N . ILE A 1 93 ? -26.447 -1.080 -3.080 1.00 97.94 93 ILE A N 1
ATOM 704 C CA . ILE A 1 93 ? -26.478 -2.500 -2.711 1.00 97.94 93 ILE A CA 1
ATOM 705 C C . ILE A 1 93 ? -27.393 -3.231 -3.693 1.00 97.94 93 ILE A C 1
ATOM 707 O O . ILE A 1 93 ? -28.590 -2.954 -3.738 1.00 97.94 93 ILE A O 1
ATOM 711 N N . GLU A 1 94 ? -26.832 -4.173 -4.447 1.00 97.81 94 GLU A N 1
ATOM 712 C CA . GLU A 1 94 ? -27.546 -5.070 -5.366 1.00 97.81 94 GLU A CA 1
ATOM 713 C C . GLU A 1 94 ? -27.114 -6.509 -5.038 1.00 97.81 94 GLU A C 1
ATOM 715 O O . GLU A 1 94 ? -25.936 -6.766 -4.789 1.00 97.81 94 GLU A O 1
ATOM 720 N N . ASP A 1 95 ? -28.065 -7.442 -4.944 1.00 95.94 95 ASP A N 1
ATOM 721 C CA . ASP A 1 95 ? -27.808 -8.871 -4.687 1.00 95.94 95 ASP A CA 1
ATOM 722 C C . ASP A 1 95 ? -26.865 -9.168 -3.500 1.00 95.94 95 ASP A C 1
ATOM 724 O O . ASP A 1 95 ? -26.012 -10.058 -3.541 1.00 95.94 95 ASP A O 1
ATOM 728 N N . GLY A 1 96 ? -27.013 -8.402 -2.413 1.00 95.81 96 GLY A N 1
ATOM 729 C CA . GLY A 1 96 ? -26.229 -8.570 -1.185 1.00 95.81 96 GLY A CA 1
ATOM 730 C C . GLY A 1 96 ? -24.782 -8.075 -1.276 1.00 95.81 96 GLY A C 1
ATOM 731 O O . GLY A 1 96 ? -23.980 -8.380 -0.393 1.00 95.81 96 GLY A O 1
ATOM 732 N N . ARG A 1 97 ? -24.433 -7.316 -2.320 1.00 97.31 97 ARG A N 1
ATOM 733 C CA . ARG A 1 97 ? -23.105 -6.723 -2.520 1.00 97.31 97 ARG A CA 1
ATOM 734 C C . ARG A 1 97 ? -23.203 -5.206 -2.534 1.00 97.31 97 ARG A C 1
ATOM 736 O O . ARG A 1 97 ? -24.105 -4.659 -3.154 1.00 97.31 97 ARG A O 1
ATOM 743 N N . LEU A 1 98 ? -22.259 -4.541 -1.871 1.00 98.12 98 LEU A N 1
ATOM 744 C CA . LEU A 1 98 ? -22.098 -3.090 -1.928 1.00 98.12 98 LEU A CA 1
ATOM 745 C C . LEU A 1 98 ? -21.160 -2.734 -3.086 1.00 98.12 98 LEU A C 1
ATOM 747 O O . LEU A 1 98 ? -20.029 -3.218 -3.139 1.00 98.12 98 LEU A O 1
ATOM 751 N N . TYR A 1 99 ? -21.626 -1.877 -3.989 1.00 98.31 99 TYR A N 1
ATOM 752 C CA . TYR A 1 99 ? -20.886 -1.403 -5.153 1.00 98.31 99 TYR A CA 1
ATOM 753 C C . TYR A 1 99 ? -20.430 0.043 -4.963 1.00 98.31 99 TYR A C 1
ATOM 755 O O . TYR A 1 99 ? -21.214 0.920 -4.601 1.00 98.31 99 TYR A O 1
ATOM 763 N N . GLY A 1 100 ? -19.147 0.280 -5.229 1.00 97.69 100 GLY A N 1
ATOM 764 C CA . GLY A 1 100 ? -18.536 1.605 -5.238 1.00 97.69 100 GLY A CA 1
ATOM 765 C C . GLY A 1 100 ? -17.010 1.536 -5.210 1.00 97.69 100 GLY A C 1
ATOM 766 O O . GLY A 1 100 ? -16.420 0.541 -4.776 1.00 97.69 100 GLY A O 1
ATOM 767 N N . ARG A 1 101 ? -16.349 2.595 -5.676 1.00 97.69 101 ARG A N 1
ATOM 768 C CA . ARG A 1 101 ? -14.901 2.763 -5.550 1.00 97.69 101 ARG A CA 1
ATOM 769 C C . ARG A 1 101 ? -14.556 2.905 -4.068 1.00 97.69 101 ARG A C 1
ATOM 771 O O . ARG A 1 101 ? -15.130 3.716 -3.350 1.00 97.69 101 ARG A O 1
ATOM 778 N N . GLY A 1 102 ? -13.622 2.081 -3.608 1.00 97.00 102 GLY A N 1
ATOM 779 C CA . GLY A 1 102 ? -13.247 2.020 -2.201 1.00 97.00 102 GLY A CA 1
ATOM 780 C C . GLY A 1 102 ? -14.031 1.001 -1.383 1.00 97.00 102 GLY A C 1
ATOM 781 O O . GLY A 1 102 ? -13.643 0.714 -0.258 1.00 97.00 102 GLY A O 1
ATOM 782 N N . ALA A 1 103 ? -15.125 0.443 -1.925 1.00 97.62 103 ALA A N 1
ATOM 783 C CA . ALA A 1 103 ? -16.012 -0.447 -1.177 1.00 97.62 103 ALA A CA 1
ATOM 784 C C . ALA A 1 103 ? -15.271 -1.654 -0.595 1.00 97.62 103 ALA A C 1
ATOM 786 O O . ALA A 1 103 ? -15.450 -1.942 0.576 1.00 97.62 103 ALA A O 1
ATOM 787 N N . SER A 1 104 ? -14.439 -2.328 -1.396 1.00 96.44 104 SER A N 1
ATOM 788 C CA . SER A 1 104 ? -13.589 -3.430 -0.923 1.00 96.44 104 SER A CA 1
ATOM 789 C C . SER A 1 104 ? -12.224 -2.951 -0.434 1.00 96.44 104 SER A C 1
ATOM 791 O O . SER A 1 104 ? -11.742 -3.465 0.566 1.00 96.44 104 SER A O 1
ATOM 793 N N . ASP A 1 105 ? -11.605 -2.013 -1.154 1.00 96.75 105 ASP A N 1
ATOM 794 C CA . ASP A 1 105 ? -10.226 -1.557 -0.941 1.00 96.75 105 ASP A CA 1
ATOM 795 C C . ASP A 1 105 ? -10.190 -0.045 -0.652 1.00 96.75 105 ASP A C 1
ATOM 797 O O . ASP A 1 105 ? -10.325 0.758 -1.573 1.00 96.75 105 ASP A O 1
ATOM 801 N N . MET A 1 106 ? -10.141 0.376 0.614 1.00 96.75 106 MET A N 1
ATOM 802 C CA . MET A 1 106 ? -10.379 -0.474 1.795 1.00 96.75 106 MET A CA 1
ATOM 803 C C . MET A 1 106 ? -11.412 0.097 2.772 1.00 96.75 106 MET A C 1
ATOM 805 O O . MET A 1 106 ? -11.442 -0.255 3.956 1.00 96.75 106 MET A O 1
ATOM 809 N N . LYS A 1 107 ? -12.323 0.952 2.287 1.00 98.38 107 LYS A N 1
ATOM 810 C CA . LYS A 1 107 ? -13.291 1.673 3.131 1.00 98.38 107 LYS A CA 1
ATOM 811 C C . LYS A 1 107 ? -14.184 0.742 3.956 1.00 98.38 107 LYS A C 1
ATOM 813 O O . LYS A 1 107 ? -14.511 1.109 5.083 1.00 98.38 107 LYS A O 1
ATOM 818 N N . SER A 1 108 ? -14.533 -0.462 3.483 1.00 97.94 108 SER A N 1
ATOM 819 C CA . SER A 1 108 ? -15.260 -1.432 4.324 1.00 97.94 108 SER A CA 1
ATOM 820 C C . SER A 1 108 ? -14.432 -1.949 5.497 1.00 97.94 108 SER A C 1
ATOM 822 O O . SER A 1 108 ? -14.962 -2.131 6.595 1.00 97.94 108 SER A O 1
ATOM 824 N N . GLY A 1 109 ? -13.136 -2.188 5.279 1.00 97.75 109 GLY A N 1
ATOM 825 C CA . GLY A 1 109 ? -12.199 -2.585 6.326 1.00 97.75 109 GLY A CA 1
ATOM 826 C C . GLY A 1 109 ? -12.071 -1.487 7.377 1.00 97.75 109 GLY A C 1
ATOM 827 O O . GLY A 1 109 ? -12.293 -1.739 8.563 1.00 97.75 109 GLY A O 1
ATOM 828 N N . THR A 1 110 ? -11.841 -0.252 6.925 1.00 98.50 110 THR A N 1
ATOM 829 C CA . THR A 1 110 ? -11.771 0.950 7.770 1.00 98.50 110 THR A CA 1
ATOM 830 C C . THR A 1 110 ? -13.063 1.177 8.567 1.00 98.50 110 THR A C 1
ATOM 832 O O . THR A 1 110 ? -13.020 1.350 9.786 1.00 98.50 110 THR A O 1
ATOM 835 N N . ALA A 1 111 ? -14.233 1.097 7.926 1.00 98.44 111 ALA A N 1
ATOM 836 C CA . ALA A 1 111 ? -15.524 1.205 8.607 1.00 98.44 111 ALA A CA 1
ATOM 837 C C . ALA A 1 111 ? -15.716 0.105 9.667 1.00 98.44 111 ALA A C 1
ATOM 839 O O . ALA A 1 111 ? -16.206 0.371 10.765 1.00 98.44 111 ALA A O 1
ATOM 840 N N . THR A 1 112 ? -15.288 -1.123 9.365 1.00 97.69 112 THR A N 1
ATOM 841 C CA . THR A 1 112 ? -15.404 -2.268 10.276 1.00 97.69 112 THR A CA 1
ATOM 842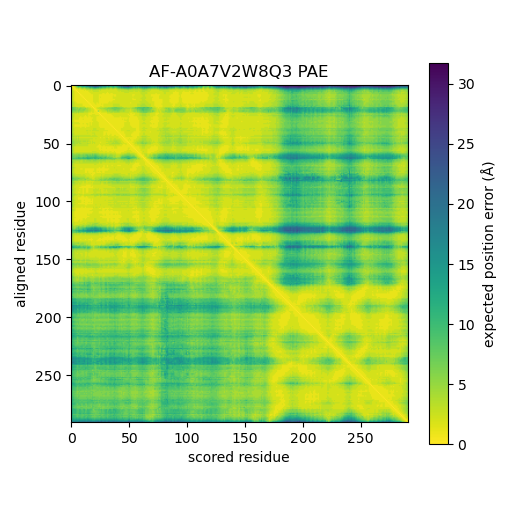 C C . THR A 1 112 ? -14.559 -2.083 11.532 1.00 97.69 112 THR A C 1
ATOM 844 O O . THR A 1 112 ? -15.077 -2.264 12.636 1.00 97.69 112 THR A O 1
ATOM 847 N N . ILE A 1 113 ? -13.286 -1.689 11.400 1.00 97.81 113 ILE A N 1
ATOM 848 C CA . ILE A 1 113 ? -12.417 -1.473 12.570 1.00 97.81 113 ILE A CA 1
ATOM 849 C C . ILE A 1 113 ? -12.899 -0.302 13.432 1.00 97.81 113 ILE A C 1
ATOM 851 O O . ILE A 1 113 ? -12.843 -0.395 14.657 1.00 97.81 113 ILE A O 1
ATOM 855 N N . VAL A 1 114 ? -13.449 0.758 12.827 1.00 98.19 114 VAL A N 1
ATOM 856 C CA . VAL A 1 114 ? -14.022 1.897 13.564 1.00 98.19 114 VAL A CA 1
ATOM 857 C C . VAL A 1 114 ? -15.280 1.480 14.323 1.00 98.19 114 VAL A C 1
ATOM 859 O O . VAL A 1 114 ? -15.373 1.712 15.529 1.00 98.19 114 VAL A O 1
ATOM 862 N N . ALA A 1 115 ? -16.228 0.810 13.660 1.00 97.44 115 ALA A N 1
ATOM 863 C CA . ALA A 1 115 ? -17.449 0.330 14.305 1.00 97.44 115 ALA A CA 1
ATOM 864 C C . ALA A 1 115 ? -17.138 -0.644 15.457 1.00 97.44 115 ALA A C 1
ATOM 866 O O . ALA A 1 115 ? -17.703 -0.520 16.548 1.00 97.44 115 ALA A O 1
ATOM 867 N N . ALA A 1 116 ? -16.193 -1.566 15.247 1.00 95.31 116 ALA A N 1
ATOM 868 C CA . ALA A 1 116 ? -15.745 -2.508 16.266 1.00 95.31 116 ALA A CA 1
ATOM 869 C C . ALA A 1 116 ? -15.070 -1.807 17.454 1.00 95.31 116 ALA A C 1
ATOM 871 O O . ALA A 1 116 ? -15.342 -2.160 18.601 1.00 95.31 116 ALA A O 1
ATOM 872 N N . ALA A 1 117 ? -14.231 -0.797 17.207 1.00 95.06 117 ALA A N 1
ATOM 873 C CA . ALA A 1 117 ? -13.571 -0.033 18.259 1.00 95.06 117 ALA A CA 1
ATOM 874 C C . ALA A 1 117 ? -14.569 0.769 19.112 1.00 95.06 117 ALA A C 1
ATOM 876 O O . ALA A 1 117 ? -14.469 0.771 20.341 1.00 95.06 117 ALA A O 1
ATOM 877 N N . ILE A 1 118 ? -15.574 1.385 18.483 1.00 94.94 118 ILE A N 1
ATOM 878 C CA . ILE A 1 118 ? -16.665 2.085 19.178 1.00 94.94 118 ILE A CA 1
ATOM 879 C C . ILE A 1 118 ? -17.494 1.101 20.017 1.00 94.94 118 ILE A C 1
ATOM 881 O O . ILE A 1 118 ? -17.805 1.372 21.180 1.00 94.94 118 ILE A O 1
ATOM 885 N N . GLU A 1 119 ? -17.828 -0.070 19.468 1.00 92.75 119 GLU A N 1
ATOM 886 C CA . GLU A 1 119 ? -18.545 -1.112 20.210 1.00 92.75 119 GLU A CA 1
ATOM 887 C C . GLU A 1 119 ? -17.706 -1.645 21.390 1.00 92.75 119 GLU A C 1
ATOM 889 O O . GLU A 1 119 ? -18.226 -1.829 22.496 1.00 92.75 119 GLU A O 1
ATOM 894 N N . ALA A 1 120 ? -16.398 -1.834 21.196 1.00 89.00 120 ALA A N 1
ATOM 895 C CA . ALA A 1 120 ? -15.469 -2.247 22.244 1.00 89.00 120 ALA A CA 1
ATOM 896 C C . ALA A 1 120 ? -15.357 -1.202 23.362 1.00 89.00 120 ALA A C 1
ATOM 898 O O . ALA A 1 120 ? -15.329 -1.580 24.537 1.00 89.00 120 ALA A O 1
ATOM 899 N N . ALA A 1 121 ? -15.364 0.093 23.037 1.00 89.50 121 ALA A N 1
ATOM 900 C CA . ALA A 1 121 ? -15.376 1.166 24.031 1.00 89.50 121 ALA A CA 1
ATOM 901 C C . ALA A 1 121 ? -16.605 1.083 24.950 1.00 89.50 121 ALA A C 1
ATOM 903 O O . ALA A 1 121 ? -16.493 1.263 26.162 1.00 89.50 121 ALA A O 1
ATOM 904 N N . ALA A 1 122 ? -17.766 0.717 24.399 1.00 87.12 122 ALA A N 1
ATOM 905 C CA . ALA A 1 122 ? -18.999 0.564 25.167 1.00 87.12 122 ALA A CA 1
ATOM 906 C C . ALA A 1 122 ? -19.064 -0.732 26.000 1.00 87.12 122 ALA A C 1
ATOM 908 O O . ALA A 1 122 ? -19.776 -0.774 27.005 1.00 87.12 122 ALA A O 1
ATOM 909 N N . ARG A 1 123 ? -18.369 -1.802 25.583 1.00 85.56 123 ARG A N 1
ATOM 910 C CA . ARG A 1 123 ? -18.550 -3.161 26.139 1.00 85.56 123 ARG A CA 1
ATOM 911 C C . ARG A 1 123 ? -17.383 -3.698 26.964 1.00 85.56 123 ARG A C 1
ATOM 913 O O . ARG A 1 123 ? -17.600 -4.573 27.796 1.00 85.56 123 ARG A O 1
ATOM 920 N N . SER A 1 124 ? -16.158 -3.233 26.731 1.00 79.06 124 SER A N 1
ATOM 921 C CA . SER A 1 124 ? -14.939 -3.846 27.291 1.00 79.06 124 SER A CA 1
ATOM 922 C C . SER A 1 124 ? -14.684 -3.527 28.768 1.00 79.06 124 SER A C 1
ATOM 924 O O . SER A 1 124 ? -13.780 -4.105 29.372 1.00 79.06 124 SER A O 1
ATOM 926 N N . GLY A 1 125 ? -15.424 -2.574 29.346 1.00 78.69 125 GLY A N 1
ATOM 927 C CA . GLY A 1 125 ? -15.107 -2.014 30.661 1.00 78.69 125 GLY A CA 1
ATOM 928 C C . GLY A 1 125 ? -13.793 -1.219 30.686 1.00 78.69 125 GLY A C 1
ATOM 929 O O . GLY A 1 125 ? -13.299 -0.918 31.769 1.00 78.69 125 GLY A O 1
ATOM 930 N N . GLY A 1 126 ? -13.220 -0.908 29.514 1.00 78.62 126 GLY A N 1
ATOM 931 C CA . GLY A 1 126 ? -12.036 -0.060 29.365 1.00 78.62 126 GLY A CA 1
ATOM 932 C C . GLY A 1 126 ? -10.730 -0.689 29.847 1.00 78.62 126 GLY A C 1
ATOM 933 O O . GLY A 1 126 ? -9.838 0.043 30.246 1.00 78.62 126 GLY A O 1
ATOM 934 N N . ARG A 1 127 ? -10.602 -2.023 29.865 1.00 83.00 127 ARG A N 1
ATOM 935 C CA . ARG A 1 127 ? -9.412 -2.691 30.431 1.00 83.00 127 ARG A CA 1
ATOM 936 C C . ARG A 1 127 ? -8.154 -2.497 29.580 1.00 83.00 127 ARG A C 1
ATOM 938 O O . ARG A 1 127 ? -7.158 -1.982 30.078 1.00 83.00 127 ARG A O 1
ATOM 945 N N . ALA A 1 128 ? -8.214 -2.865 28.301 1.00 85.81 128 ALA A N 1
ATOM 946 C CA . ALA A 1 128 ? -7.087 -2.756 27.375 1.00 85.81 128 ALA A CA 1
ATOM 947 C C . ALA A 1 128 ? -7.192 -1.488 26.505 1.00 85.81 128 ALA A C 1
ATOM 949 O O . ALA A 1 128 ? -8.300 -1.147 26.079 1.00 85.81 128 ALA A O 1
ATOM 950 N N . PRO A 1 129 ? -6.069 -0.805 26.209 1.00 93.31 129 PRO A N 1
ATOM 951 C CA . PRO A 1 129 ? -6.071 0.334 25.304 1.00 93.31 129 PRO A CA 1
ATOM 952 C C . PRO A 1 129 ? -6.279 -0.095 23.844 1.00 93.31 129 PRO A C 1
ATOM 954 O O . PRO A 1 129 ? -5.835 -1.167 23.422 1.00 93.31 129 PRO A O 1
ATOM 957 N N . VAL A 1 130 ? -6.919 0.774 23.061 1.00 95.06 130 VAL A N 1
ATOM 958 C CA . VAL A 1 130 ? -7.126 0.603 21.613 1.00 95.06 130 VAL A CA 1
ATOM 959 C C . VAL A 1 130 ? -6.573 1.822 20.886 1.00 95.06 130 VAL A C 1
ATOM 961 O O . VAL A 1 130 ? -6.834 2.955 21.293 1.00 95.06 130 VAL A O 1
ATOM 964 N N . GLU A 1 131 ? -5.830 1.595 19.808 1.00 96.69 131 GLU A N 1
ATOM 965 C CA . GLU A 1 131 ? -5.337 2.650 18.918 1.00 96.69 131 GLU A CA 1
ATOM 966 C C . GLU A 1 131 ? -5.838 2.395 17.491 1.00 96.69 131 GLU A C 1
ATOM 968 O O . GLU A 1 131 ? -5.790 1.270 17.002 1.00 96.69 131 GLU A O 1
ATOM 973 N N . LEU A 1 132 ? -6.340 3.426 16.818 1.00 98.25 132 LEU A N 1
ATOM 974 C CA . LEU A 1 132 ? -6.624 3.391 15.387 1.00 98.25 132 LEU A CA 1
ATOM 975 C C . LEU A 1 132 ? -5.708 4.384 14.693 1.00 98.25 132 LEU A C 1
ATOM 977 O O . LEU A 1 132 ? -5.602 5.531 15.126 1.00 98.25 132 LEU A O 1
ATOM 981 N N . VAL A 1 133 ? -5.082 3.941 13.612 1.00 98.31 133 VAL A N 1
ATOM 982 C CA . VAL A 1 133 ? -4.270 4.767 12.724 1.00 98.31 133 VAL A CA 1
ATOM 983 C C . VAL A 1 133 ? -4.936 4.744 11.357 1.00 98.31 133 VAL A C 1
ATOM 985 O O . VAL A 1 133 ? -4.914 3.731 10.670 1.00 98.31 133 VAL A O 1
ATOM 988 N N . LEU A 1 134 ? -5.585 5.839 10.980 1.00 98.50 134 LEU A N 1
ATOM 989 C CA . LEU A 1 134 ? -6.293 5.954 9.710 1.00 98.50 134 LEU A CA 1
ATOM 990 C C . LEU A 1 134 ? -5.497 6.858 8.775 1.00 98.50 134 LEU A C 1
ATOM 992 O O . LEU A 1 134 ? -5.189 7.999 9.126 1.00 98.50 134 LEU A O 1
ATOM 996 N N . THR A 1 135 ? -5.117 6.343 7.610 1.00 97.88 135 THR A N 1
ATOM 997 C CA . THR A 1 135 ? -4.134 7.000 6.739 1.00 97.88 135 THR A CA 1
ATOM 998 C C . THR A 1 135 ? -4.733 7.491 5.430 1.00 97.88 135 THR A C 1
ATOM 1000 O O . THR A 1 135 ? -5.721 6.956 4.932 1.00 97.88 135 THR A O 1
ATOM 1003 N N . SER A 1 136 ? -4.077 8.499 4.865 1.00 96.50 136 SER A N 1
ATOM 1004 C CA . SER A 1 136 ? -4.286 8.972 3.496 1.00 96.50 136 SER A CA 1
ATOM 1005 C C . SER A 1 136 ? -3.105 8.579 2.607 1.00 96.50 136 SER A C 1
ATOM 1007 O O . SER A 1 136 ? -2.004 8.359 3.110 1.00 96.50 136 SER A O 1
ATOM 1009 N N . CYS A 1 137 ? -3.277 8.606 1.287 1.00 92.25 137 CYS A N 1
ATOM 1010 C CA . CYS A 1 137 ? -2.201 8.361 0.318 1.00 92.25 137 CYS A CA 1
ATOM 1011 C C . CYS A 1 137 ? -1.474 7.011 0.518 1.00 92.25 137 CYS A C 1
ATOM 1013 O O . CYS A 1 137 ? -0.239 6.957 0.474 1.00 92.25 137 CYS A O 1
ATOM 1015 N N . GLU A 1 138 ? -2.210 5.935 0.787 1.00 89.50 138 GLU A N 1
ATOM 1016 C CA . GLU A 1 138 ? -1.657 4.577 0.752 1.00 89.50 138 GLU A CA 1
ATOM 1017 C C . GLU A 1 138 ? -1.339 4.186 -0.700 1.00 89.50 138 GLU A C 1
ATOM 1019 O O . GLU A 1 138 ? -0.184 3.889 -1.029 1.00 89.50 138 GLU A O 1
ATOM 1024 N N . GLU A 1 139 ? -2.309 4.398 -1.591 1.00 83.19 139 GLU A N 1
ATOM 1025 C CA . GLU A 1 139 ? -2.339 3.886 -2.969 1.00 83.19 139 GLU A CA 1
ATOM 1026 C C . GLU A 1 139 ? -1.276 4.521 -3.884 1.00 83.19 139 GLU A C 1
ATOM 1028 O O . GLU A 1 139 ? -1.004 4.066 -4.998 1.00 83.19 139 GLU A O 1
ATOM 1033 N N . VAL A 1 140 ? -0.663 5.619 -3.427 1.00 77.25 140 VAL A N 1
ATOM 1034 C CA . VAL A 1 140 ? 0.373 6.373 -4.147 1.00 77.25 140 VAL A CA 1
ATOM 1035 C C . VAL A 1 140 ? 1.626 6.484 -3.277 1.00 77.25 140 VAL A C 1
ATOM 1037 O O . VAL A 1 140 ? 2.126 7.565 -2.982 1.00 77.25 140 VAL A O 1
ATOM 1040 N N . GLY A 1 141 ? 2.153 5.329 -2.870 1.00 76.19 141 GLY A N 1
ATOM 1041 C CA . GLY A 1 141 ? 3.489 5.226 -2.280 1.00 76.19 141 GLY A CA 1
ATOM 1042 C C . GLY A 1 141 ? 3.552 5.317 -0.758 1.00 76.19 141 GLY A C 1
ATOM 1043 O O . GLY A 1 141 ? 4.625 5.606 -0.223 1.00 76.19 141 GLY A O 1
ATOM 1044 N N . LEU A 1 142 ? 2.451 5.011 -0.060 1.00 87.38 142 LEU A N 1
ATOM 1045 C CA . LEU A 1 142 ? 2.414 4.833 1.399 1.00 87.38 142 LEU A CA 1
ATOM 1046 C C . LEU A 1 142 ? 2.766 6.100 2.203 1.00 87.38 142 LEU A C 1
ATOM 1048 O O . LEU A 1 142 ? 3.235 6.018 3.346 1.00 87.38 142 LEU A O 1
ATOM 1052 N N . GLU A 1 143 ? 2.581 7.289 1.625 1.00 90.94 143 GLU A N 1
ATOM 1053 C CA . GLU A 1 143 ? 3.083 8.539 2.203 1.00 90.94 143 GLU A CA 1
ATOM 1054 C C . GLU A 1 143 ? 2.424 8.881 3.543 1.00 90.94 143 GLU A C 1
ATOM 1056 O O . GLU A 1 143 ? 3.105 9.386 4.445 1.00 90.94 143 GLU A O 1
ATOM 1061 N N . GLY A 1 144 ? 1.129 8.593 3.710 1.00 93.81 144 GLY A N 1
ATOM 1062 C CA . GLY A 1 144 ? 0.426 8.844 4.968 1.00 93.81 144 GLY A CA 1
ATOM 1063 C C . GLY A 1 144 ? 0.929 7.967 6.101 1.00 93.81 144 GLY A C 1
ATOM 1064 O O . GLY A 1 144 ? 1.345 8.486 7.139 1.00 93.81 144 GLY A O 1
ATOM 1065 N N . ALA A 1 145 ? 1.006 6.652 5.879 1.00 93.50 145 ALA A N 1
ATOM 1066 C CA . ALA A 1 145 ? 1.566 5.712 6.848 1.00 93.50 145 ALA A CA 1
ATOM 1067 C C . ALA A 1 145 ? 3.013 6.079 7.221 1.00 93.50 145 ALA A C 1
ATOM 1069 O O . ALA A 1 145 ? 3.369 6.128 8.402 1.00 93.50 145 ALA A O 1
ATOM 1070 N N . ALA A 1 146 ? 3.839 6.432 6.231 1.00 92.75 146 ALA A N 1
ATOM 1071 C CA . ALA A 1 146 ? 5.215 6.854 6.464 1.00 92.75 146 ALA A CA 1
ATOM 1072 C C . ALA A 1 146 ? 5.303 8.181 7.245 1.00 92.75 146 ALA A C 1
ATOM 1074 O O . ALA A 1 146 ? 6.185 8.355 8.091 1.00 92.75 146 ALA A O 1
ATOM 1075 N N . THR A 1 147 ? 4.387 9.118 6.994 1.00 95.81 147 THR A N 1
ATOM 1076 C CA . THR A 1 147 ? 4.288 10.389 7.728 1.00 95.81 147 THR A CA 1
ATOM 1077 C C . THR A 1 147 ? 3.890 10.162 9.179 1.00 95.81 147 THR A C 1
ATOM 1079 O O . THR A 1 147 ? 4.528 10.712 10.079 1.00 95.81 147 THR A O 1
ATOM 1082 N N . VAL A 1 148 ? 2.909 9.294 9.429 1.00 96.69 148 VAL A N 1
ATOM 1083 C CA . VAL A 1 148 ? 2.519 8.905 10.787 1.00 96.69 148 VAL A CA 1
ATOM 1084 C C . VAL A 1 148 ? 3.682 8.233 11.516 1.00 96.69 148 VAL A C 1
ATOM 1086 O O . VAL A 1 148 ? 4.002 8.638 12.635 1.00 96.69 148 VAL A O 1
ATOM 1089 N N . ALA A 1 149 ? 4.378 7.287 10.881 1.00 93.62 149 ALA A N 1
ATOM 1090 C CA . ALA A 1 149 ? 5.516 6.594 11.484 1.00 93.62 149 ALA A CA 1
ATOM 1091 C C . ALA A 1 149 ? 6.657 7.552 11.878 1.00 93.62 149 ALA A C 1
ATOM 1093 O O . ALA A 1 149 ? 7.253 7.408 12.944 1.00 93.62 149 ALA A O 1
ATOM 1094 N N . ARG A 1 150 ? 6.934 8.572 11.053 1.00 95.38 150 ARG A N 1
ATOM 1095 C CA . ARG A 1 150 ? 7.961 9.594 11.334 1.00 95.38 150 ARG A CA 1
ATOM 1096 C C . ARG A 1 150 ? 7.520 10.673 12.321 1.00 95.38 150 ARG A C 1
ATOM 1098 O O . ARG A 1 150 ? 8.369 11.403 12.824 1.00 95.38 150 ARG A O 1
ATOM 1105 N N . SER A 1 151 ? 6.224 10.796 12.600 1.00 96.12 151 SER A N 1
ATOM 1106 C CA . SER A 1 151 ? 5.695 11.873 13.445 1.00 96.12 151 SER A CA 1
ATOM 1107 C C . SER A 1 151 ? 6.106 11.762 14.918 1.00 96.12 151 SER A C 1
ATOM 1109 O O . SER A 1 151 ? 5.979 12.735 15.659 1.00 96.12 151 SER A O 1
ATOM 1111 N N . GLY A 1 152 ? 6.557 10.580 15.357 1.00 94.94 152 GLY A N 1
ATOM 1112 C CA . GLY A 1 152 ? 6.837 10.289 16.765 1.00 94.94 152 GLY A CA 1
ATOM 1113 C C . GLY A 1 152 ? 5.581 10.214 17.636 1.00 94.94 152 GLY A C 1
ATOM 1114 O O . GLY A 1 152 ? 5.692 10.179 18.858 1.00 94.94 152 GLY A O 1
ATOM 1115 N N . ARG A 1 153 ? 4.390 10.207 17.020 1.00 94.94 153 ARG A N 1
ATOM 1116 C CA . ARG A 1 153 ? 3.113 10.245 17.734 1.00 94.94 153 ARG A CA 1
ATOM 1117 C C . ARG A 1 153 ? 2.547 8.868 18.025 1.00 94.94 153 ARG A C 1
ATOM 1119 O O . ARG A 1 153 ? 1.626 8.818 18.819 1.00 94.94 153 ARG A O 1
ATOM 1126 N N . LEU A 1 154 ? 3.027 7.786 17.408 1.00 94.06 154 LEU A N 1
ATOM 1127 C CA . LEU A 1 154 ? 2.481 6.434 17.603 1.00 94.06 154 LEU A CA 1
ATOM 1128 C C . LEU A 1 154 ? 2.687 5.919 19.034 1.00 94.06 154 LEU A C 1
ATOM 1130 O O . LEU A 1 154 ? 3.732 6.151 19.645 1.00 94.06 154 LEU A O 1
ATOM 1134 N N . GLY A 1 155 ? 1.684 5.211 19.559 1.00 87.69 155 GLY A N 1
ATOM 1135 C CA . GLY A 1 155 ? 1.762 4.560 20.861 1.00 87.69 155 GLY A CA 1
ATOM 1136 C C . GLY A 1 155 ? 2.485 3.212 20.805 1.00 87.69 155 GLY A C 1
ATOM 1137 O O . GLY A 1 155 ? 2.911 2.734 19.754 1.00 87.69 155 GLY A O 1
ATOM 1138 N N . ARG A 1 156 ? 2.604 2.554 21.966 1.00 91.31 156 ARG A N 1
ATOM 1139 C CA . ARG A 1 156 ? 3.083 1.167 22.032 1.00 91.31 156 ARG A CA 1
ATOM 1140 C C . ARG A 1 156 ? 1.929 0.207 21.743 1.00 91.31 156 ARG A C 1
ATOM 1142 O O . ARG A 1 156 ? 1.048 0.038 22.589 1.00 91.31 156 ARG A O 1
ATOM 1149 N N . ALA A 1 157 ? 1.984 -0.466 20.600 1.00 93.00 157 ALA A N 1
ATOM 1150 C CA . ALA A 1 157 ? 1.053 -1.527 20.235 1.00 93.00 157 ALA A CA 1
ATOM 1151 C C . ALA A 1 157 ? 1.637 -2.915 20.544 1.00 93.00 157 ALA A C 1
ATOM 1153 O O . ALA A 1 157 ? 2.825 -3.155 20.337 1.00 93.00 157 ALA A O 1
ATOM 1154 N N . GLY A 1 158 ? 0.805 -3.825 21.052 1.00 93.06 158 GLY A N 1
ATOM 1155 C CA . GLY A 1 158 ? 1.147 -5.245 21.208 1.00 93.06 158 GLY A CA 1
ATOM 1156 C C . GLY A 1 158 ? 0.912 -6.040 19.925 1.00 93.06 158 GLY A C 1
ATOM 1157 O O . GLY A 1 158 ? 1.602 -7.020 19.672 1.00 93.06 158 GLY A O 1
ATOM 1158 N N . ALA A 1 159 ? -0.037 -5.586 19.107 1.00 92.50 159 ALA A N 1
ATOM 1159 C CA . ALA A 1 159 ? -0.298 -6.079 17.764 1.00 92.50 159 ALA A CA 1
ATOM 1160 C C . ALA A 1 159 ? -0.896 -4.950 16.914 1.00 92.50 159 ALA A C 1
ATOM 1162 O O . ALA A 1 159 ? -1.565 -4.063 17.451 1.00 92.50 159 ALA A O 1
ATOM 1163 N N . LEU A 1 160 ? -0.669 -5.013 15.602 1.00 94.31 160 LEU A N 1
ATOM 1164 C CA . LEU A 1 160 ? -1.272 -4.132 14.606 1.00 94.31 160 LEU A CA 1
ATOM 1165 C C . LEU A 1 160 ? -2.054 -4.980 13.604 1.00 94.31 160 LEU A C 1
ATOM 1167 O O . LEU A 1 160 ? -1.486 -5.863 12.965 1.00 94.31 160 LEU A O 1
ATOM 1171 N N . VAL A 1 161 ? -3.344 -4.698 13.460 1.00 95.12 161 VAL A N 1
ATOM 1172 C CA . VAL A 1 161 ? -4.215 -5.344 12.476 1.00 95.12 161 VAL A CA 1
ATOM 1173 C C . VAL A 1 161 ? -4.466 -4.375 11.327 1.00 95.12 161 VAL A C 1
ATOM 1175 O O . VAL A 1 161 ? -5.046 -3.308 11.521 1.00 95.12 161 VAL A O 1
ATOM 1178 N N . VAL A 1 162 ? -4.038 -4.753 10.125 1.00 95.44 162 VAL A N 1
ATOM 1179 C CA . VAL A 1 162 ? -4.302 -4.006 8.889 1.00 95.44 162 VAL A CA 1
ATOM 1180 C C . VAL A 1 162 ? -5.595 -4.540 8.277 1.00 95.44 162 VAL A C 1
ATOM 1182 O O . VAL A 1 162 ? -5.703 -5.739 8.028 1.00 95.44 162 VAL A O 1
ATOM 1185 N N . ALA A 1 163 ? -6.588 -3.678 8.062 1.00 95.69 163 ALA A N 1
ATOM 1186 C CA . ALA A 1 163 ? -7.938 -4.093 7.666 1.00 95.69 163 ALA A CA 1
ATOM 1187 C C . ALA A 1 163 ? -8.129 -4.315 6.148 1.00 95.69 163 ALA A C 1
ATOM 1189 O O . ALA A 1 163 ? -9.243 -4.163 5.647 1.00 95.69 163 ALA A O 1
ATOM 1190 N N . GLU A 1 164 ? -7.056 -4.637 5.424 1.00 94.88 164 GLU A N 1
ATOM 1191 C CA . GLU A 1 164 ? -7.061 -4.838 3.968 1.00 94.88 164 GLU A CA 1
ATOM 1192 C C . GLU A 1 164 ? -7.934 -6.032 3.536 1.00 94.88 164 GLU A C 1
ATOM 1194 O O . GLU A 1 164 ? -8.150 -6.971 4.317 1.00 94.88 164 GLU A O 1
ATOM 1199 N N . PRO A 1 165 ? -8.439 -6.061 2.288 1.00 93.94 165 PRO A N 1
ATOM 1200 C CA . PRO A 1 165 ? -9.319 -7.118 1.817 1.00 93.94 165 PRO A CA 1
ATOM 1201 C C . PRO A 1 165 ? -8.547 -8.422 1.557 1.00 93.94 165 PRO A C 1
ATOM 1203 O O . PRO A 1 165 ? -8.089 -8.706 0.454 1.00 93.94 165 PRO A O 1
ATOM 1206 N N . THR A 1 166 ? -8.468 -9.282 2.573 1.00 90.62 166 THR A N 1
ATOM 1207 C CA . THR A 1 166 ? -7.805 -10.600 2.492 1.00 90.62 166 THR A CA 1
ATOM 1208 C C . THR A 1 166 ? -8.776 -11.781 2.355 1.00 90.62 166 THR A C 1
ATOM 1210 O O . THR A 1 166 ? -8.388 -12.948 2.465 1.00 90.62 166 THR A O 1
ATOM 1213 N N . GLY A 1 167 ? -10.073 -11.511 2.181 1.00 90.31 167 GLY A N 1
ATOM 1214 C CA . GLY A 1 167 ? -11.107 -12.551 2.197 1.00 90.31 167 GLY A CA 1
ATOM 1215 C C . GLY A 1 167 ? -11.170 -13.308 3.530 1.00 90.31 167 GLY A C 1
ATOM 1216 O O . GLY A 1 167 ? -11.402 -14.513 3.527 1.00 90.31 167 GLY A O 1
ATOM 1217 N N . LEU A 1 168 ? -10.925 -12.607 4.647 1.00 88.00 168 LEU A N 1
ATOM 1218 C CA . LEU A 1 168 ? -10.858 -13.141 6.019 1.00 88.00 168 LEU A CA 1
ATOM 1219 C C . LEU A 1 168 ? -9.678 -14.087 6.298 1.00 88.00 168 LEU A C 1
ATOM 1221 O O . LEU A 1 168 ? -9.661 -14.768 7.323 1.00 88.00 168 LEU A O 1
ATOM 1225 N N . HIS A 1 169 ? -8.661 -14.101 5.435 1.00 89.69 169 HIS A N 1
ATOM 1226 C CA . HIS A 1 169 ? -7.402 -14.781 5.724 1.00 89.69 169 HIS A CA 1
ATOM 1227 C C . HIS A 1 169 ? -6.463 -13.831 6.469 1.00 89.69 169 HIS A C 1
ATOM 1229 O O . HIS A 1 169 ? -6.161 -12.738 5.993 1.00 89.69 169 HIS A O 1
ATOM 1235 N N . ALA A 1 170 ? -5.978 -14.233 7.642 1.00 88.19 170 ALA A N 1
ATOM 1236 C CA . ALA A 1 170 ? -4.990 -13.444 8.368 1.00 88.19 170 ALA A CA 1
ATOM 1237 C C . ALA A 1 170 ? -3.638 -13.500 7.635 1.00 88.19 170 ALA A C 1
ATOM 1239 O O . ALA A 1 170 ? -2.957 -14.527 7.641 1.00 88.19 170 ALA A O 1
ATOM 1240 N N . GLY A 1 171 ? -3.258 -12.396 6.990 1.00 87.19 171 GLY A N 1
ATOM 1241 C CA . GLY A 1 171 ? -1.923 -12.226 6.428 1.00 87.19 171 GLY A CA 1
ATOM 1242 C C . GLY A 1 171 ? -0.913 -11.964 7.543 1.00 87.19 171 GLY A C 1
ATOM 1243 O O . GLY A 1 171 ? -1.063 -11.012 8.299 1.00 87.19 171 GLY A O 1
ATOM 1244 N N . ILE A 1 172 ? 0.123 -12.796 7.639 1.00 89.12 172 ILE A N 1
ATOM 1245 C CA . ILE A 1 172 ? 1.208 -12.661 8.633 1.00 89.12 172 ILE A CA 1
ATOM 1246 C C . ILE A 1 172 ? 2.476 -12.037 8.035 1.00 89.12 172 ILE A C 1
ATOM 1248 O O . ILE A 1 172 ? 3.579 -12.186 8.557 1.00 89.12 172 ILE A O 1
ATOM 1252 N N . GLY A 1 173 ? 2.337 -11.379 6.888 1.00 89.44 173 GLY A N 1
ATOM 1253 C CA . GLY A 1 173 ? 3.432 -10.719 6.203 1.00 89.44 173 GLY A CA 1
ATOM 1254 C C . GLY A 1 173 ? 3.103 -10.366 4.762 1.00 89.44 173 GLY A C 1
ATOM 1255 O O . GLY A 1 173 ? 2.130 -10.854 4.186 1.00 89.44 173 GLY A O 1
ATOM 1256 N N . TYR A 1 174 ? 3.963 -9.547 4.176 1.00 89.75 174 TYR A N 1
ATOM 1257 C CA . TYR A 1 174 ? 3.924 -9.170 2.773 1.00 89.75 174 TYR A CA 1
ATOM 1258 C C . TYR A 1 174 ? 5.341 -9.131 2.208 1.00 89.75 174 TYR A C 1
ATOM 1260 O O . TYR A 1 174 ? 6.322 -8.855 2.905 1.00 89.75 174 TYR A O 1
ATOM 1268 N N . ARG A 1 175 ? 5.450 -9.427 0.913 1.00 93.31 175 ARG A N 1
ATOM 1269 C CA . ARG A 1 175 ? 6.710 -9.268 0.187 1.00 93.31 175 ARG A CA 1
ATOM 1270 C C . ARG A 1 175 ? 7.000 -7.783 0.013 1.00 93.31 175 ARG A C 1
ATOM 1272 O O . ARG A 1 175 ? 6.091 -7.014 -0.291 1.00 93.31 175 ARG A O 1
ATOM 1279 N N . GLY A 1 176 ? 8.260 -7.405 0.169 1.00 93.12 176 GLY A N 1
ATOM 1280 C CA . GLY A 1 176 ? 8.719 -6.050 -0.103 1.00 93.12 176 GLY A CA 1
ATOM 1281 C C . GLY A 1 176 ? 8.570 -5.717 -1.580 1.00 93.12 176 GLY A C 1
ATOM 1282 O O . GLY A 1 176 ? 8.501 -6.619 -2.414 1.00 93.12 176 GLY A O 1
ATOM 1283 N N . LEU A 1 177 ? 8.531 -4.436 -1.905 1.00 93.19 177 LEU A N 1
ATOM 1284 C CA . LEU A 1 177 ? 8.487 -3.941 -3.275 1.00 93.19 177 LEU A CA 1
ATOM 1285 C C . LEU A 1 177 ? 9.846 -3.366 -3.653 1.00 93.19 177 LEU A C 1
ATOM 1287 O O . LEU A 1 177 ? 10.466 -2.680 -2.845 1.00 93.19 177 LEU A O 1
ATOM 1291 N N . ASN A 1 178 ? 10.289 -3.586 -4.884 1.00 94.81 178 ASN A N 1
ATOM 1292 C CA . ASN A 1 178 ? 11.334 -2.771 -5.487 1.00 94.81 178 ASN A CA 1
ATOM 1293 C C . ASN A 1 178 ? 11.017 -2.523 -6.965 1.00 94.81 178 ASN A C 1
ATOM 1295 O O . ASN A 1 178 ? 10.944 -3.459 -7.763 1.00 94.81 178 ASN A O 1
ATOM 1299 N N . TRP A 1 179 ? 10.812 -1.258 -7.313 1.00 96.00 179 TRP A N 1
ATOM 1300 C CA . TRP A 1 179 ? 10.623 -0.799 -8.683 1.00 96.00 179 TRP A CA 1
ATOM 1301 C C . TRP A 1 179 ? 11.893 -0.125 -9.172 1.00 96.00 179 TRP A C 1
ATOM 1303 O O . TRP A 1 179 ? 12.395 0.803 -8.532 1.00 96.00 179 TRP A O 1
ATOM 1313 N N . CYS A 1 180 ? 12.389 -0.554 -10.329 1.00 97.25 180 CYS A N 1
ATOM 1314 C CA . CYS A 1 180 ? 13.592 0.017 -10.922 1.00 97.25 180 CYS A CA 1
ATOM 1315 C C . CYS A 1 180 ? 13.425 0.274 -12.418 1.00 97.25 180 CYS A C 1
ATOM 1317 O O . CYS A 1 180 ? 12.835 -0.538 -13.131 1.00 97.25 180 CYS A O 1
ATOM 1319 N N . ASP A 1 181 ? 14.048 1.349 -12.896 1.00 98.44 181 ASP A N 1
ATOM 1320 C CA . ASP A 1 181 ? 14.361 1.547 -14.308 1.00 98.44 181 ASP A CA 1
ATOM 1321 C C . ASP A 1 181 ? 15.843 1.209 -14.555 1.00 98.44 181 ASP A C 1
ATOM 1323 O O . ASP A 1 181 ? 16.754 1.747 -13.920 1.00 98.44 181 ASP A O 1
ATOM 1327 N N . LEU A 1 182 ? 16.097 0.315 -15.509 1.00 98.62 182 LEU A N 1
ATOM 1328 C CA . LEU A 1 182 ? 17.428 -0.084 -15.962 1.00 98.62 182 LEU A CA 1
ATOM 1329 C C . LEU A 1 182 ? 17.738 0.597 -17.291 1.00 98.62 182 LEU A C 1
ATOM 1331 O O . LEU A 1 182 ? 16.969 0.496 -18.249 1.00 98.62 182 LEU A O 1
ATOM 1335 N N . TYR A 1 183 ? 18.887 1.257 -17.375 1.00 98.62 183 TYR A N 1
ATOM 1336 C CA . TYR A 1 183 ? 19.298 2.026 -18.543 1.00 98.62 183 TYR A CA 1
ATOM 1337 C C . TYR A 1 183 ? 20.429 1.324 -19.280 1.00 98.62 183 TYR A C 1
ATOM 1339 O O . TYR A 1 183 ? 21.457 0.958 -18.704 1.00 98.62 183 TYR A O 1
ATOM 1347 N N . PHE A 1 184 ? 20.251 1.200 -20.588 1.00 98.62 184 PHE A N 1
ATOM 1348 C CA . PHE A 1 184 ? 21.212 0.600 -21.498 1.00 98.62 184 PHE A CA 1
ATOM 1349 C C . PHE A 1 184 ? 21.690 1.655 -22.482 1.00 98.62 184 PHE A C 1
ATOM 1351 O O . PHE A 1 184 ? 20.899 2.431 -23.021 1.00 98.62 184 PHE A O 1
ATOM 1358 N N . THR A 1 185 ? 22.994 1.659 -22.727 1.00 98.06 185 THR A N 1
ATOM 1359 C CA . THR A 1 185 ? 23.645 2.535 -23.697 1.00 98.06 185 THR A CA 1
ATOM 1360 C C . THR A 1 185 ? 24.309 1.711 -24.790 1.00 98.06 185 THR A C 1
ATOM 1362 O O . THR A 1 185 ? 24.621 0.526 -24.625 1.00 98.06 185 THR A O 1
ATOM 1365 N N . GLY A 1 186 ? 24.500 2.349 -25.930 1.00 97.00 186 GLY A N 1
ATOM 1366 C CA . GLY A 1 186 ? 25.075 1.765 -27.122 1.00 97.00 186 GLY A CA 1
ATOM 1367 C C . GLY A 1 186 ? 25.616 2.850 -28.040 1.00 97.00 186 GLY A C 1
ATOM 1368 O O . GLY A 1 186 ? 25.973 3.941 -27.592 1.00 97.00 186 GLY A O 1
ATOM 1369 N N . ARG A 1 187 ? 25.678 2.551 -29.334 1.00 97.56 187 ARG A N 1
ATOM 1370 C CA . ARG A 1 187 ? 26.206 3.452 -30.358 1.00 97.56 187 ARG A CA 1
ATOM 1371 C C . ARG A 1 187 ? 25.295 3.426 -31.573 1.00 97.56 187 ARG A C 1
ATOM 1373 O O . ARG A 1 187 ? 25.017 2.354 -32.110 1.00 97.56 187 ARG A O 1
ATOM 1380 N N . THR A 1 188 ? 24.858 4.605 -32.006 1.00 96.88 188 THR A N 1
ATOM 1381 C CA . THR A 1 188 ? 24.009 4.733 -33.191 1.00 96.88 188 THR A CA 1
ATOM 1382 C C . THR A 1 188 ? 24.807 4.455 -34.461 1.00 96.88 188 THR A C 1
ATOM 1384 O O . THR A 1 188 ? 26.001 4.746 -34.544 1.00 96.88 188 THR A O 1
ATOM 1387 N N . ALA A 1 189 ? 24.137 3.872 -35.445 1.00 96.69 189 ALA A N 1
ATOM 1388 C CA . ALA A 1 189 ? 24.646 3.612 -36.784 1.00 96.69 189 ALA A CA 1
ATOM 1389 C C . ALA A 1 189 ? 23.465 3.534 -37.752 1.00 96.69 189 ALA A C 1
ATOM 1391 O O . ALA A 1 189 ? 22.318 3.368 -37.329 1.00 96.69 189 ALA A O 1
ATOM 1392 N N . HIS A 1 190 ? 23.727 3.630 -39.053 1.00 95.81 190 HIS A N 1
ATOM 1393 C CA . HIS A 1 190 ? 22.687 3.388 -40.046 1.00 95.81 190 HIS A CA 1
ATOM 1394 C C . HIS A 1 190 ? 22.195 1.936 -39.942 1.00 95.81 190 HIS A C 1
ATOM 1396 O O . HIS A 1 190 ? 23.007 1.017 -39.853 1.00 95.81 190 HIS A O 1
ATOM 1402 N N . ALA A 1 191 ? 20.880 1.706 -39.986 1.00 92.38 191 ALA A N 1
ATOM 1403 C CA . ALA A 1 191 ? 20.316 0.365 -39.775 1.00 92.38 191 ALA A CA 1
ATOM 1404 C C . ALA A 1 191 ? 20.768 -0.681 -40.814 1.00 92.38 191 ALA A C 1
ATOM 1406 O O . ALA A 1 191 ? 20.689 -1.875 -40.546 1.00 92.38 191 ALA A O 1
ATOM 1407 N N . SER A 1 192 ? 21.262 -0.255 -41.983 1.00 94.25 192 SER A N 1
ATOM 1408 C CA . SER A 1 192 ? 21.840 -1.157 -42.992 1.00 94.25 192 SER A CA 1
ATOM 1409 C C . SER A 1 192 ? 23.289 -1.580 -42.712 1.00 94.25 192 SER A C 1
ATOM 1411 O O . SER A 1 192 ? 23.811 -2.408 -43.448 1.00 94.25 192 SER A O 1
ATOM 1413 N N . GLN A 1 193 ? 23.951 -0.966 -41.728 1.00 95.12 193 GLN A N 1
ATOM 1414 C CA . GLN A 1 193 ? 25.320 -1.269 -41.289 1.00 95.12 193 GLN A CA 1
ATOM 1415 C C . GLN A 1 193 ? 25.335 -1.440 -39.754 1.00 95.12 193 GLN A C 1
ATOM 1417 O O . GLN A 1 193 ? 26.011 -0.690 -39.039 1.00 95.12 193 GLN A O 1
ATOM 1422 N N . PRO A 1 194 ? 24.511 -2.356 -39.201 1.00 94.38 194 PRO A N 1
ATOM 1423 C CA . PRO A 1 194 ? 24.301 -2.463 -37.760 1.00 94.38 194 PRO A CA 1
ATOM 1424 C C . PRO A 1 194 ? 25.561 -2.874 -36.987 1.00 94.38 194 PRO A C 1
ATOM 1426 O O . PRO A 1 194 ? 25.673 -2.554 -35.806 1.00 94.38 194 PRO A O 1
ATOM 1429 N N . GLU A 1 195 ? 26.519 -3.531 -37.640 1.00 96.00 195 GLU A N 1
ATOM 1430 C CA . GLU A 1 195 ? 27.814 -3.931 -37.080 1.00 96.00 195 GLU A CA 1
ATOM 1431 C C . GLU A 1 195 ? 28.699 -2.748 -36.662 1.00 96.00 195 GLU A C 1
ATOM 1433 O O . GLU A 1 195 ? 29.601 -2.903 -35.839 1.00 96.00 195 GLU A O 1
ATOM 1438 N N . GLN A 1 196 ? 28.435 -1.553 -37.195 1.00 96.19 196 GLN A N 1
ATOM 1439 C CA . GLN A 1 196 ? 29.114 -0.321 -36.784 1.00 96.19 196 GLN A CA 1
ATOM 1440 C C . GLN A 1 196 ? 28.482 0.293 -35.532 1.00 96.19 196 GLN A C 1
ATOM 1442 O O . GLN A 1 196 ? 29.112 1.102 -34.842 1.00 96.19 196 GLN A O 1
ATOM 1447 N N . GLY A 1 197 ? 27.253 -0.105 -35.209 1.00 97.00 197 GLY A N 1
ATOM 1448 C CA . GLY A 1 197 ? 26.540 0.311 -34.014 1.00 97.00 197 GLY A CA 1
ATOM 1449 C C . GLY A 1 197 ? 26.762 -0.626 -32.832 1.00 97.00 197 GLY A C 1
ATOM 1450 O O . GLY A 1 197 ? 27.498 -1.608 -32.889 1.00 97.00 197 GLY A O 1
ATOM 1451 N N . ASP A 1 198 ? 26.089 -0.301 -31.741 1.00 97.81 198 ASP A N 1
ATOM 1452 C CA . ASP A 1 198 ? 25.931 -1.163 -30.577 1.00 97.81 198 ASP A CA 1
ATOM 1453 C C . ASP A 1 198 ? 24.498 -0.981 -30.079 1.00 97.81 198 ASP A C 1
ATOM 1455 O O . ASP A 1 198 ? 24.119 0.103 -29.641 1.00 97.81 198 ASP A O 1
ATOM 1459 N N . ASN A 1 199 ? 23.670 -2.008 -30.250 1.00 98.00 199 ASN A N 1
ATOM 1460 C CA . ASN A 1 199 ? 22.224 -1.876 -30.132 1.00 98.00 199 ASN A CA 1
ATOM 1461 C C . ASN A 1 199 ? 21.771 -1.995 -28.669 1.00 98.00 199 ASN A C 1
ATOM 1463 O O . ASN A 1 199 ? 21.645 -3.099 -28.128 1.00 98.00 199 ASN A O 1
ATOM 1467 N N . ALA A 1 200 ? 21.478 -0.854 -28.044 1.00 98.31 200 ALA A N 1
ATOM 1468 C CA . ALA A 1 200 ? 21.017 -0.777 -26.661 1.00 98.31 200 ALA A CA 1
ATOM 1469 C C . ALA A 1 200 ? 19.665 -1.478 -26.447 1.00 98.31 200 ALA A C 1
ATOM 1471 O O . ALA A 1 200 ? 19.461 -2.102 -25.406 1.00 98.31 200 ALA A O 1
ATOM 1472 N N . LEU A 1 201 ? 18.766 -1.442 -27.436 1.00 97.81 201 LEU A N 1
ATOM 1473 C CA . LEU A 1 201 ? 17.465 -2.110 -27.344 1.00 97.81 201 LEU A CA 1
ATOM 1474 C C . LEU A 1 201 ? 17.617 -3.637 -27.315 1.00 97.81 201 LEU A C 1
ATOM 1476 O O . LEU A 1 201 ? 16.952 -4.305 -26.527 1.00 97.81 201 LEU A O 1
ATOM 1480 N N . LEU A 1 202 ? 18.552 -4.198 -28.089 1.00 97.69 202 LEU A N 1
ATOM 1481 C CA . LEU A 1 202 ? 18.868 -5.628 -28.008 1.00 97.69 202 LEU A CA 1
ATOM 1482 C C . LEU A 1 202 ? 19.517 -6.012 -26.670 1.00 97.69 202 LEU A C 1
ATOM 1484 O O . LEU A 1 202 ? 19.276 -7.117 -26.184 1.00 97.69 202 LEU A O 1
ATOM 1488 N N . LYS A 1 203 ? 20.320 -5.129 -26.056 1.00 98.50 203 LYS A N 1
ATOM 1489 C CA . LYS A 1 203 ? 20.837 -5.358 -24.693 1.00 98.50 203 LYS A CA 1
ATOM 1490 C C . LYS A 1 203 ? 19.698 -5.417 -23.677 1.00 98.50 203 LYS A C 1
ATOM 1492 O O . LYS A 1 203 ? 19.637 -6.378 -22.917 1.00 98.50 203 LYS A O 1
ATOM 1497 N N . ALA A 1 204 ? 18.775 -4.456 -23.727 1.00 98.44 204 ALA A N 1
ATOM 1498 C CA . ALA A 1 204 ? 17.598 -4.432 -22.861 1.00 98.44 204 ALA A CA 1
ATOM 1499 C C . ALA A 1 204 ? 16.716 -5.679 -23.052 1.00 98.44 204 ALA A C 1
ATOM 1501 O O . ALA A 1 204 ? 16.294 -6.286 -22.073 1.00 98.44 204 ALA A O 1
ATOM 1502 N N . ALA A 1 205 ? 16.499 -6.122 -24.296 1.00 98.25 205 ALA A N 1
ATOM 1503 C CA . ALA A 1 205 ? 15.727 -7.332 -24.584 1.00 98.25 205 ALA A CA 1
ATOM 1504 C C . ALA A 1 205 ? 16.393 -8.604 -24.023 1.00 98.25 205 ALA A C 1
ATOM 1506 O O . ALA A 1 205 ? 15.720 -9.446 -23.431 1.00 98.25 205 ALA A O 1
ATOM 1507 N N . ARG A 1 206 ? 17.721 -8.738 -24.151 1.00 98.44 206 ARG A N 1
ATOM 1508 C CA . ARG A 1 206 ? 18.460 -9.859 -23.541 1.00 98.44 206 ARG A CA 1
ATOM 150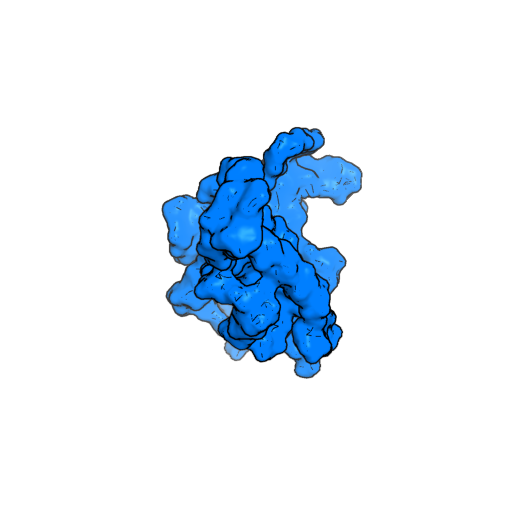9 C C . ARG A 1 206 ? 18.408 -9.816 -22.016 1.00 98.44 206 ARG A C 1
ATOM 1511 O O . ARG A 1 206 ? 18.200 -10.853 -21.397 1.00 98.44 206 ARG A O 1
ATOM 1518 N N . ALA A 1 207 ? 18.552 -8.630 -21.428 1.00 98.38 207 ALA A N 1
ATOM 1519 C CA . ALA A 1 207 ? 18.428 -8.427 -19.990 1.00 98.38 207 ALA A CA 1
ATOM 1520 C C . ALA A 1 207 ? 17.033 -8.814 -19.475 1.00 98.38 207 ALA A C 1
ATOM 1522 O O . ALA A 1 207 ? 16.934 -9.504 -18.467 1.00 98.38 207 ALA A O 1
ATOM 1523 N N . ALA A 1 208 ? 15.969 -8.446 -20.194 1.00 98.19 208 ALA A N 1
ATOM 1524 C CA . ALA A 1 208 ? 14.601 -8.836 -19.862 1.00 98.19 208 ALA A CA 1
ATOM 1525 C C . ALA A 1 208 ? 14.433 -10.361 -19.806 1.00 98.19 208 ALA A C 1
ATOM 1527 O O . ALA A 1 208 ? 13.877 -10.885 -18.844 1.00 98.19 208 ALA A O 1
ATOM 1528 N N . ILE A 1 209 ? 14.959 -11.075 -20.807 1.00 97.81 209 ILE A N 1
ATOM 1529 C CA . ILE A 1 209 ? 14.913 -12.544 -20.854 1.00 97.81 209 ILE A CA 1
ATOM 1530 C C . ILE A 1 209 ? 15.733 -13.152 -19.708 1.00 97.81 209 ILE A C 1
ATOM 1532 O O . ILE A 1 209 ? 15.269 -14.083 -19.057 1.00 97.81 209 ILE A O 1
ATOM 1536 N N . ALA A 1 210 ? 16.928 -12.619 -19.435 1.00 97.75 210 ALA A N 1
ATOM 1537 C CA . ALA A 1 210 ? 17.783 -13.102 -18.353 1.00 97.75 210 ALA A CA 1
ATOM 1538 C C . ALA A 1 210 ? 17.134 -12.913 -16.972 1.00 97.75 210 ALA A C 1
ATOM 1540 O O . ALA A 1 210 ? 17.147 -13.834 -16.162 1.00 97.75 210 ALA A O 1
ATOM 1541 N N . LEU A 1 211 ? 16.511 -11.756 -16.726 1.00 97.12 211 LEU A N 1
ATOM 1542 C CA . LEU A 1 211 ? 15.778 -11.487 -15.488 1.00 97.12 211 LEU A CA 1
ATOM 1543 C C . LEU A 1 211 ? 14.537 -12.369 -15.347 1.00 97.12 211 LEU A C 1
ATOM 1545 O O . LEU A 1 211 ? 14.276 -12.869 -14.260 1.00 97.12 211 LEU A O 1
ATOM 1549 N N . ALA A 1 212 ? 13.796 -12.603 -16.432 1.00 94.56 212 ALA A N 1
ATOM 1550 C CA . ALA A 1 212 ? 12.643 -13.502 -16.413 1.00 94.56 212 ALA A CA 1
ATOM 1551 C C . ALA A 1 212 ? 13.030 -14.964 -16.112 1.00 94.56 212 ALA A C 1
ATOM 1553 O O . ALA A 1 212 ? 12.204 -15.727 -15.616 1.00 94.56 212 ALA A O 1
ATOM 1554 N N . ALA A 1 213 ? 14.274 -15.351 -16.408 1.00 94.62 213 ALA A N 1
ATOM 1555 C CA . ALA A 1 213 ? 14.822 -16.670 -16.102 1.00 94.62 213 ALA A CA 1
ATOM 1556 C C . ALA A 1 213 ? 15.492 -16.756 -14.718 1.00 94.62 213 ALA A C 1
ATOM 1558 O O . ALA A 1 213 ? 15.867 -17.852 -14.299 1.00 94.62 213 ALA A O 1
ATOM 1559 N N . TRP A 1 214 ? 15.671 -15.634 -14.016 1.00 95.12 214 TRP A N 1
ATOM 1560 C CA . TRP A 1 214 ? 16.316 -15.617 -12.708 1.00 95.12 214 TRP A CA 1
ATOM 1561 C C . TRP A 1 214 ? 15.359 -16.117 -11.622 1.00 95.12 214 TRP A C 1
ATOM 1563 O O . TRP A 1 214 ? 14.275 -15.574 -11.417 1.00 95.12 214 TRP A O 1
ATOM 1573 N N . ASP A 1 215 ? 15.776 -17.150 -10.893 1.00 91.19 215 ASP A N 1
ATOM 1574 C CA . ASP A 1 215 ? 15.001 -17.798 -9.831 1.00 91.19 215 ASP A CA 1
ATOM 1575 C C . ASP A 1 215 ? 15.336 -17.273 -8.427 1.00 91.19 215 ASP A C 1
ATOM 1577 O O . ASP A 1 215 ? 14.985 -17.906 -7.428 1.00 91.19 215 ASP A O 1
ATOM 1581 N N . PHE A 1 216 ? 16.013 -16.122 -8.352 1.00 92.50 216 PHE A N 1
ATOM 1582 C CA . PHE A 1 216 ? 16.492 -15.519 -7.108 1.00 92.50 216 PHE A CA 1
ATOM 1583 C C . PHE A 1 216 ? 17.380 -16.461 -6.289 1.00 92.50 216 PHE A C 1
ATOM 1585 O O . PHE A 1 216 ? 17.268 -16.519 -5.063 1.00 92.50 216 PHE A O 1
ATOM 1592 N N . ASP A 1 217 ? 18.236 -17.222 -6.975 1.00 89.75 217 ASP A N 1
ATOM 1593 C CA . ASP A 1 217 ? 19.180 -18.160 -6.363 1.00 89.75 217 ASP A CA 1
ATOM 1594 C C . ASP A 1 217 ? 18.460 -19.213 -5.478 1.00 89.75 217 ASP A C 1
ATOM 1596 O O . ASP A 1 217 ? 18.990 -19.691 -4.474 1.00 89.75 217 ASP A O 1
ATOM 1600 N N . GLY A 1 218 ? 17.214 -19.562 -5.835 1.00 90.75 218 GLY A N 1
ATOM 1601 C CA . GLY A 1 218 ? 16.390 -20.552 -5.135 1.00 90.75 218 GLY A CA 1
ATOM 1602 C C . GLY A 1 218 ? 15.707 -20.061 -3.850 1.00 90.75 218 GLY A C 1
ATOM 1603 O O . GLY A 1 218 ? 15.191 -20.883 -3.087 1.00 90.75 218 GLY A O 1
ATOM 1604 N N . ALA A 1 219 ? 15.681 -18.749 -3.589 1.00 92.50 219 ALA A N 1
ATOM 1605 C CA . ALA A 1 219 ? 15.106 -18.183 -2.369 1.00 92.50 219 ALA A CA 1
ATOM 1606 C C . ALA A 1 219 ? 13.617 -18.545 -2.175 1.00 92.50 219 ALA A C 1
ATOM 1608 O O . ALA A 1 219 ? 12.785 -18.426 -3.080 1.00 92.50 219 ALA A O 1
ATOM 1609 N N . THR A 1 220 ? 13.259 -18.954 -0.955 1.00 94.62 220 THR A N 1
ATOM 1610 C CA . THR A 1 220 ? 11.879 -19.264 -0.555 1.00 94.62 220 THR A CA 1
ATOM 1611 C C . THR A 1 220 ? 11.623 -18.846 0.891 1.00 94.62 220 THR A C 1
ATOM 1613 O O . THR A 1 220 ? 12.535 -18.823 1.713 1.00 94.62 220 THR A O 1
ATOM 1616 N N . HIS A 1 221 ? 10.369 -18.530 1.204 1.00 92.88 221 HIS A N 1
ATOM 1617 C CA . HIS A 1 221 ? 9.892 -18.231 2.547 1.00 92.88 221 HIS A CA 1
ATOM 1618 C C . HIS A 1 221 ? 8.683 -19.118 2.883 1.00 92.88 221 HIS A C 1
ATOM 1620 O O . HIS A 1 221 ? 7.765 -19.195 2.059 1.00 92.88 221 HIS A O 1
ATOM 1626 N N . PRO A 1 222 ? 8.609 -19.727 4.083 1.00 88.94 222 PRO A N 1
ATOM 1627 C CA . PRO A 1 222 ? 7.531 -20.652 4.446 1.00 88.94 222 PRO A CA 1
ATOM 1628 C C . PRO A 1 222 ? 6.122 -20.070 4.279 1.00 88.94 222 PRO A C 1
ATOM 1630 O O . PRO A 1 222 ? 5.232 -20.746 3.774 1.00 88.94 222 PRO A O 1
ATOM 1633 N N . ALA A 1 223 ? 5.932 -18.802 4.659 1.00 87.69 223 ALA A N 1
ATOM 1634 C CA . ALA A 1 223 ? 4.631 -18.132 4.588 1.00 87.69 223 ALA A CA 1
ATOM 1635 C C . ALA A 1 223 ? 4.412 -17.315 3.304 1.00 87.69 223 ALA A C 1
ATOM 1637 O O . ALA A 1 223 ? 3.276 -17.084 2.908 1.00 87.69 223 ALA A O 1
ATOM 1638 N N . LEU A 1 224 ? 5.488 -16.847 2.657 1.00 90.75 224 LEU A N 1
ATOM 1639 C CA . LEU A 1 224 ? 5.394 -15.874 1.556 1.00 90.75 224 LEU A CA 1
ATOM 1640 C C . LEU A 1 224 ? 5.729 -16.492 0.195 1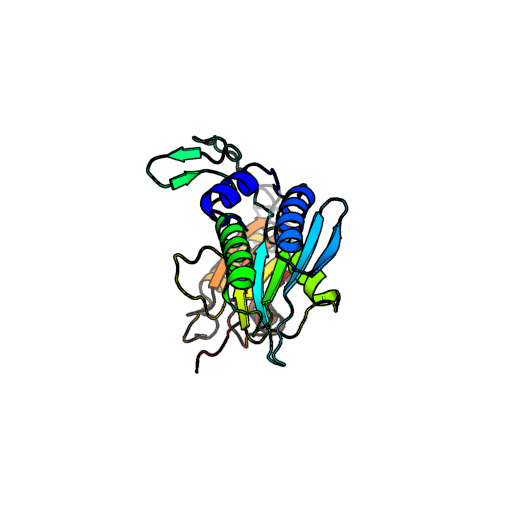.00 90.75 224 LEU A C 1
ATOM 1642 O O . LEU A 1 224 ? 5.542 -15.834 -0.826 1.00 90.75 224 LEU A O 1
ATOM 1646 N N . GLY A 1 225 ? 6.186 -17.745 0.154 1.00 92.75 225 GLY A N 1
ATOM 1647 C CA . GLY A 1 225 ? 6.566 -18.439 -1.072 1.00 92.75 225 GLY A CA 1
ATOM 1648 C C . GLY A 1 225 ? 7.876 -17.913 -1.658 1.00 92.75 225 GLY A C 1
ATOM 1649 O O . GLY A 1 225 ? 8.830 -17.654 -0.932 1.00 92.75 225 GLY A O 1
ATOM 1650 N N . ARG A 1 226 ? 7.940 -17.794 -2.985 1.00 93.94 226 ARG A N 1
ATOM 1651 C CA . ARG A 1 226 ? 9.120 -17.305 -3.722 1.00 93.94 226 ARG A CA 1
ATOM 1652 C C . ARG A 1 226 ? 9.077 -15.789 -3.907 1.00 93.94 226 ARG A C 1
ATOM 1654 O O . ARG A 1 226 ? 7.976 -15.251 -3.969 1.00 93.94 226 ARG A O 1
ATOM 1661 N N . PRO A 1 227 ? 10.214 -15.096 -4.061 1.00 94.44 227 PRO A N 1
ATOM 1662 C CA . PRO A 1 227 ? 10.203 -13.733 -4.581 1.00 94.44 227 PRO A CA 1
ATOM 1663 C C . PRO A 1 227 ? 9.633 -13.701 -6.011 1.00 94.44 227 PRO A C 1
ATOM 1665 O O . PRO A 1 227 ? 9.490 -14.735 -6.668 1.00 94.44 227 PRO A O 1
ATOM 1668 N N . GLY A 1 228 ? 9.246 -12.517 -6.475 1.00 94.12 228 GLY A N 1
ATOM 1669 C CA . GLY A 1 228 ? 8.685 -12.319 -7.813 1.00 94.12 228 GLY A CA 1
ATOM 1670 C C . GLY A 1 228 ? 9.445 -11.259 -8.596 1.00 94.12 228 GLY A C 1
ATOM 1671 O O . GLY A 1 228 ? 9.936 -10.300 -8.007 1.00 94.12 228 GLY A O 1
ATOM 1672 N N . LEU A 1 229 ? 9.502 -11.415 -9.917 1.00 95.88 229 LEU A N 1
ATOM 1673 C CA . LEU A 1 229 ? 9.981 -10.400 -10.849 1.00 95.88 229 LEU A CA 1
ATOM 1674 C C . LEU A 1 229 ? 9.007 -10.306 -12.019 1.00 95.88 229 LEU A C 1
ATOM 1676 O O . LEU A 1 229 ? 8.644 -11.318 -12.615 1.00 95.88 229 LEU A O 1
ATOM 1680 N N . ASN A 1 230 ? 8.616 -9.086 -12.358 1.00 95.44 230 ASN A N 1
ATOM 1681 C CA . ASN A 1 230 ? 7.840 -8.766 -13.540 1.00 95.44 230 ASN A CA 1
ATOM 1682 C C . ASN A 1 230 ? 8.602 -7.739 -14.382 1.00 95.44 230 ASN A C 1
ATOM 1684 O O . ASN A 1 230 ? 8.935 -6.652 -13.907 1.00 95.44 230 ASN A O 1
ATOM 1688 N N . VAL A 1 231 ? 8.854 -8.069 -15.648 1.00 96.25 231 VAL A N 1
ATOM 1689 C CA . VAL A 1 231 ? 9.374 -7.106 -16.621 1.00 96.25 231 VAL A CA 1
ATOM 1690 C C . VAL A 1 231 ? 8.196 -6.289 -17.144 1.00 96.25 231 VAL A C 1
ATOM 1692 O O . VAL A 1 231 ? 7.439 -6.747 -17.995 1.00 96.25 231 VAL A O 1
ATOM 1695 N N . ALA A 1 232 ? 8.030 -5.083 -16.608 1.00 93.38 232 ALA A N 1
ATOM 1696 C CA . ALA A 1 232 ? 6.822 -4.287 -16.794 1.00 93.38 232 ALA A CA 1
ATOM 1697 C C . ALA A 1 232 ? 6.844 -3.419 -18.062 1.00 93.38 232 ALA A C 1
ATOM 1699 O O . ALA A 1 232 ? 5.795 -3.155 -18.648 1.00 93.38 232 ALA A O 1
ATOM 1700 N N . ARG A 1 233 ? 8.022 -2.939 -18.484 1.00 94.75 233 ARG A N 1
ATOM 1701 C CA . ARG A 1 233 ? 8.146 -1.980 -19.596 1.00 94.75 233 ARG A CA 1
ATOM 1702 C C . ARG A 1 233 ? 9.489 -2.110 -20.295 1.00 94.75 233 ARG A C 1
ATOM 1704 O O . ARG A 1 233 ? 10.506 -2.234 -19.626 1.00 94.75 233 ARG A O 1
ATOM 1711 N N . ILE A 1 234 ? 9.512 -1.983 -21.619 1.00 96.94 234 ILE A N 1
ATOM 1712 C CA . ILE A 1 234 ? 10.744 -1.836 -22.401 1.00 96.94 234 ILE A CA 1
ATOM 1713 C C . ILE A 1 234 ? 10.583 -0.716 -23.428 1.00 96.94 234 ILE A C 1
ATOM 1715 O O . ILE A 1 234 ? 9.566 -0.638 -24.113 1.00 96.94 234 ILE A O 1
ATOM 1719 N N . GLU A 1 235 ? 11.584 0.152 -23.533 1.00 96.88 235 GLU A N 1
ATOM 1720 C CA . GLU A 1 235 ? 11.591 1.294 -24.450 1.00 96.88 235 GLU A CA 1
ATOM 1721 C C . GLU A 1 235 ? 12.953 1.450 -25.110 1.00 96.88 235 GLU A C 1
ATOM 1723 O O . GLU A 1 235 ? 13.984 1.258 -24.467 1.00 96.88 235 GLU A O 1
ATOM 1728 N N . GLY A 1 236 ? 12.981 1.856 -26.375 1.00 94.62 236 GLY A N 1
ATOM 1729 C CA . GLY A 1 236 ? 14.219 2.191 -27.068 1.00 94.62 236 GLY A CA 1
ATOM 1730 C C . GLY A 1 236 ? 14.015 2.395 -28.563 1.00 94.62 236 GLY A C 1
ATOM 1731 O O . GLY A 1 236 ? 13.048 1.908 -29.146 1.00 94.62 236 GLY A O 1
ATOM 1732 N N . GLY A 1 237 ? 14.960 3.104 -29.178 1.00 91.12 237 GLY A N 1
ATOM 1733 C CA . GLY A 1 237 ? 14.882 3.511 -30.582 1.00 91.12 237 GLY A CA 1
ATOM 1734 C C . GLY A 1 237 ? 14.019 4.756 -30.802 1.00 91.12 237 GLY A C 1
ATOM 1735 O O . GLY A 1 237 ? 13.153 5.086 -29.999 1.00 91.12 237 GLY A O 1
ATOM 1736 N N . GLN A 1 238 ? 14.299 5.475 -31.889 1.00 89.62 238 GLN A N 1
ATOM 1737 C CA . GLN A 1 238 ? 13.571 6.694 -32.279 1.00 89.62 238 GLN A CA 1
ATOM 1738 C C . GLN A 1 238 ? 12.927 6.573 -33.670 1.00 89.62 238 GLN A C 1
ATOM 1740 O O . GLN A 1 238 ? 11.986 7.291 -33.992 1.00 89.62 238 GLN A O 1
ATOM 1745 N N . ASN A 1 239 ? 13.446 5.674 -34.504 1.00 92.31 239 ASN A N 1
ATOM 1746 C CA . ASN A 1 239 ? 13.152 5.525 -35.924 1.00 92.31 239 ASN A CA 1
ATOM 1747 C C . ASN A 1 239 ? 13.655 4.154 -36.411 1.00 92.31 239 ASN A C 1
ATOM 1749 O O . ASN A 1 239 ? 14.474 3.513 -35.756 1.00 92.31 239 ASN A O 1
ATOM 1753 N N . TYR A 1 240 ? 13.200 3.712 -37.586 1.00 93.75 240 TYR A N 1
ATOM 1754 C CA . TYR A 1 240 ? 13.580 2.403 -38.134 1.00 93.75 240 TYR A CA 1
ATOM 1755 C C . TYR A 1 240 ? 14.995 2.349 -38.723 1.00 93.75 240 TYR A C 1
ATOM 1757 O O . TYR A 1 240 ? 15.619 1.293 -38.733 1.00 93.75 240 TYR A O 1
ATOM 1765 N N . ASN A 1 241 ? 15.506 3.464 -39.248 1.00 95.44 241 ASN A N 1
ATOM 1766 C CA . ASN A 1 241 ? 16.748 3.501 -40.026 1.00 95.44 241 ASN A CA 1
ATOM 1767 C C . ASN A 1 241 ? 18.007 3.804 -39.193 1.00 95.44 241 ASN A C 1
ATOM 1769 O O . ASN A 1 241 ? 19.063 4.096 -39.760 1.00 95.44 241 ASN A O 1
ATOM 1773 N N . SER A 1 242 ? 17.928 3.693 -37.866 1.00 96.81 242 SER A N 1
ATOM 1774 C CA . SER A 1 242 ? 19.067 3.879 -36.965 1.00 96.81 242 SER A CA 1
ATOM 1775 C C . SER A 1 242 ? 19.130 2.780 -35.907 1.00 96.81 242 SER A C 1
ATOM 1777 O O . SER A 1 242 ? 18.108 2.362 -35.368 1.00 96.81 242 SER A O 1
ATOM 1779 N N . VAL A 1 243 ? 20.340 2.317 -35.591 1.00 97.75 243 VAL A N 1
ATOM 1780 C CA . VAL A 1 243 ? 20.583 1.413 -34.460 1.00 97.75 243 VAL A CA 1
ATOM 1781 C C . VAL A 1 243 ? 20.312 2.173 -33.153 1.00 97.75 243 VAL A C 1
ATOM 1783 O O . VAL A 1 243 ? 20.947 3.204 -32.932 1.00 97.75 243 VAL A O 1
ATOM 1786 N N . PRO A 1 244 ? 19.413 1.693 -32.271 1.00 98.00 244 PRO A N 1
ATOM 1787 C CA . PRO A 1 244 ? 19.154 2.340 -30.989 1.00 98.00 244 PRO A CA 1
ATOM 1788 C C . PRO A 1 244 ? 20.403 2.393 -30.107 1.00 98.00 244 PRO A C 1
ATOM 1790 O O . PRO A 1 244 ? 20.977 1.357 -29.771 1.00 98.00 244 PRO A O 1
ATOM 1793 N N . ASP A 1 245 ? 20.791 3.589 -29.679 1.00 97.50 245 ASP A N 1
ATOM 1794 C CA . ASP A 1 245 ? 21.924 3.827 -28.777 1.00 97.50 245 ASP A CA 1
ATOM 1795 C C . ASP A 1 245 ? 21.504 3.981 -27.307 1.00 97.50 245 ASP A C 1
ATOM 1797 O O . ASP A 1 245 ? 22.353 4.045 -26.416 1.00 97.50 245 ASP A O 1
ATOM 1801 N N . ARG A 1 246 ? 20.195 4.013 -27.040 1.00 98.06 246 ARG A N 1
ATOM 1802 C CA . ARG A 1 246 ? 19.605 4.050 -25.702 1.00 98.06 246 ARG A CA 1
ATOM 1803 C C . ARG A 1 246 ? 18.385 3.146 -25.617 1.00 98.06 246 ARG A C 1
ATOM 1805 O O . ARG A 1 246 ? 17.584 3.075 -26.552 1.00 98.06 246 ARG A O 1
ATOM 1812 N N . ALA A 1 247 ? 18.242 2.494 -24.472 1.00 98.44 247 ALA A N 1
ATOM 1813 C CA . ALA A 1 247 ? 17.040 1.764 -24.102 1.00 98.44 247 ALA A CA 1
ATOM 1814 C C . ALA A 1 247 ? 16.824 1.800 -22.586 1.00 98.44 247 ALA A C 1
ATOM 1816 O O . ALA A 1 247 ? 17.770 1.994 -21.816 1.00 98.44 247 ALA A O 1
ATOM 1817 N N . LYS A 1 248 ? 15.574 1.608 -22.174 1.00 98.44 248 LYS A N 1
ATOM 1818 C CA . LYS A 1 248 ? 15.134 1.578 -20.782 1.00 98.44 248 LYS A CA 1
ATOM 1819 C C . LYS A 1 248 ? 14.285 0.335 -20.536 1.00 98.44 248 LYS A C 1
ATOM 1821 O O . LYS A 1 248 ? 13.424 0.018 -21.355 1.00 98.44 248 LYS A O 1
ATOM 1826 N N . LEU A 1 249 ? 14.517 -0.351 -19.423 1.00 98.50 249 LEU A N 1
ATOM 1827 C CA . LEU A 1 249 ? 13.758 -1.522 -18.990 1.00 98.50 249 LEU A CA 1
ATOM 1828 C C . LEU A 1 249 ? 13.226 -1.280 -17.575 1.00 98.50 249 LEU A C 1
ATOM 1830 O O . LEU A 1 249 ? 14.018 -1.153 -16.648 1.00 98.50 249 LEU A O 1
ATOM 1834 N N . GLY A 1 250 ? 11.908 -1.213 -17.421 1.00 98.12 250 GLY A N 1
ATOM 1835 C CA . GLY A 1 250 ? 11.241 -1.062 -16.129 1.00 98.12 250 GLY A CA 1
ATOM 1836 C C . GLY A 1 250 ? 10.856 -2.420 -15.547 1.00 98.12 250 GLY A C 1
ATOM 1837 O O . GLY A 1 250 ? 10.274 -3.252 -16.254 1.00 98.12 250 GLY A O 1
ATOM 1838 N N . ILE A 1 251 ? 11.163 -2.641 -14.270 1.00 97.62 251 ILE A N 1
ATOM 1839 C CA . ILE A 1 251 ? 10.902 -3.900 -13.558 1.00 97.62 251 ILE A CA 1
ATOM 1840 C C . ILE A 1 251 ? 10.161 -3.667 -12.232 1.00 97.62 251 ILE A C 1
ATOM 1842 O O . ILE A 1 251 ? 10.416 -2.683 -11.539 1.00 97.62 251 ILE A O 1
ATOM 1846 N N . ASP A 1 252 ? 9.271 -4.602 -11.882 1.00 95.69 252 ASP A N 1
ATOM 1847 C CA . ASP A 1 252 ? 8.638 -4.739 -10.560 1.00 95.69 252 ASP A CA 1
ATOM 1848 C C . ASP A 1 252 ? 9.159 -6.011 -9.892 1.00 95.69 252 ASP A C 1
ATOM 1850 O O . ASP A 1 252 ? 9.077 -7.097 -10.468 1.00 95.69 252 ASP A O 1
ATOM 1854 N N . MET A 1 253 ? 9.704 -5.880 -8.685 1.00 94.75 253 MET A N 1
ATOM 1855 C CA . MET A 1 253 ? 10.174 -7.008 -7.894 1.00 94.75 253 MET A CA 1
ATOM 1856 C C . MET A 1 253 ? 9.470 -7.094 -6.549 1.00 94.75 253 MET A C 1
ATOM 1858 O O . MET A 1 253 ? 9.245 -6.091 -5.870 1.00 94.75 253 MET A O 1
ATOM 1862 N N . ARG A 1 254 ? 9.210 -8.336 -6.136 1.00 95.56 254 ARG A N 1
ATOM 1863 C CA . ARG A 1 254 ? 8.613 -8.693 -4.852 1.00 95.56 254 ARG A CA 1
ATOM 1864 C C . ARG A 1 254 ? 9.618 -9.475 -4.018 1.00 95.56 254 ARG A C 1
ATOM 1866 O O . ARG A 1 254 ? 9.866 -10.643 -4.312 1.00 95.56 254 ARG A O 1
ATOM 1873 N N . LEU A 1 255 ? 10.194 -8.835 -3.006 1.00 95.12 255 LEU A N 1
ATOM 1874 C CA . LEU A 1 255 ? 11.308 -9.360 -2.207 1.00 95.12 255 LEU A CA 1
ATOM 1875 C C . LEU A 1 255 ? 10.822 -10.056 -0.932 1.00 95.12 255 LEU A C 1
ATOM 1877 O O . LEU A 1 255 ? 9.786 -9.702 -0.371 1.00 95.12 255 LEU A O 1
ATOM 1881 N N . LEU A 1 256 ? 11.569 -11.045 -0.454 1.00 94.81 256 LEU A N 1
ATOM 1882 C CA . LEU A 1 256 ? 11.299 -11.740 0.804 1.00 94.81 256 LEU A CA 1
ATOM 1883 C C . LEU A 1 256 ? 12.007 -11.063 1.993 1.00 94.81 256 LEU A C 1
ATOM 1885 O O . LEU A 1 256 ? 12.992 -10.345 1.798 1.00 94.81 256 LEU A O 1
ATOM 1889 N N . PRO A 1 257 ? 11.548 -11.310 3.237 1.00 92.75 257 PRO A N 1
ATOM 1890 C CA . PRO A 1 257 ? 12.277 -10.915 4.438 1.00 92.75 257 PRO A CA 1
ATOM 1891 C C . PRO A 1 257 ? 13.729 -11.406 4.408 1.00 92.75 257 PRO A C 1
ATOM 1893 O O . PRO A 1 257 ? 14.003 -12.535 4.003 1.00 92.75 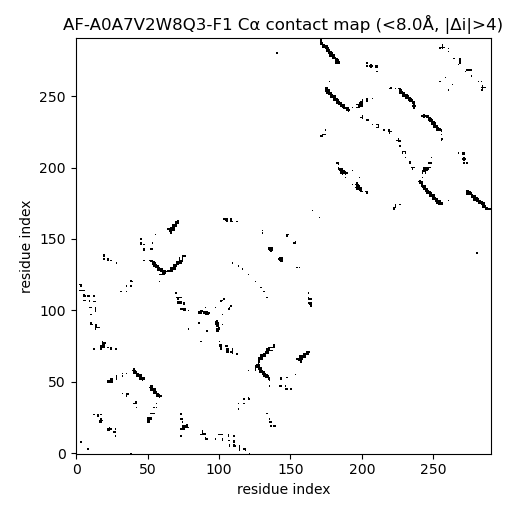257 PRO A O 1
ATOM 1896 N N . GLY A 1 258 ? 14.657 -10.544 4.826 1.00 88.94 258 GLY A N 1
ATOM 1897 C CA . GLY A 1 258 ? 16.096 -10.825 4.814 1.00 88.94 258 GLY A CA 1
ATOM 1898 C C . GLY A 1 258 ? 16.809 -10.527 3.490 1.00 88.94 258 GLY A C 1
ATOM 1899 O O . GLY A 1 258 ? 18.035 -10.515 3.475 1.00 88.94 258 GLY A O 1
ATOM 1900 N N . GLN A 1 259 ? 16.090 -10.231 2.400 1.00 90.81 259 GLN A N 1
ATOM 1901 C CA . GLN A 1 259 ? 16.713 -9.763 1.158 1.00 90.81 259 GLN A CA 1
ATOM 1902 C C . GLN A 1 259 ? 16.914 -8.246 1.208 1.00 90.81 259 GLN A C 1
ATOM 1904 O O . GLN A 1 259 ? 15.948 -7.482 1.152 1.00 90.81 259 GLN A O 1
ATOM 1909 N N . ALA A 1 260 ? 18.170 -7.803 1.297 1.00 91.69 260 ALA A N 1
ATOM 1910 C CA . ALA A 1 260 ? 18.489 -6.384 1.214 1.00 91.69 260 ALA A CA 1
ATOM 1911 C C . ALA A 1 260 ? 18.259 -5.869 -0.215 1.00 91.69 260 ALA A C 1
ATOM 1913 O O . ALA A 1 260 ? 18.706 -6.474 -1.194 1.00 91.69 260 ALA A O 1
ATOM 1914 N N . VAL A 1 261 ? 17.586 -4.724 -0.336 1.00 93.19 261 VAL A N 1
ATOM 1915 C CA . VAL A 1 261 ? 17.243 -4.115 -1.631 1.00 93.19 261 VAL A CA 1
ATOM 1916 C C . VAL A 1 261 ? 18.510 -3.850 -2.449 1.00 93.19 261 VAL A C 1
ATOM 1918 O O . VAL A 1 261 ? 18.576 -4.184 -3.629 1.00 93.19 261 VAL A O 1
ATOM 1921 N N . GLU A 1 262 ? 19.552 -3.335 -1.800 1.00 94.50 262 GLU A N 1
ATOM 1922 C CA . GLU A 1 262 ? 20.842 -3.007 -2.410 1.00 94.50 262 GLU A CA 1
ATOM 1923 C C . GLU A 1 262 ? 21.591 -4.253 -2.909 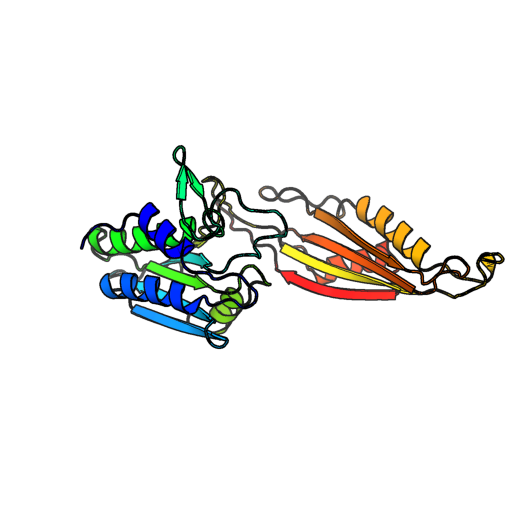1.00 94.50 262 GLU A C 1
ATOM 1925 O O . GLU A 1 262 ? 22.326 -4.184 -3.893 1.00 94.50 262 GLU A O 1
ATOM 1930 N N . GLU A 1 263 ? 21.431 -5.399 -2.245 1.00 94.00 263 GLU A N 1
ATOM 1931 C CA . GLU A 1 263 ? 22.027 -6.667 -2.684 1.00 94.00 263 GLU A CA 1
ATOM 1932 C C . GLU A 1 263 ? 21.346 -7.190 -3.940 1.00 94.00 263 GLU A C 1
ATOM 1934 O O . GLU A 1 263 ? 22.020 -7.552 -4.906 1.00 94.00 263 GLU A O 1
ATOM 1939 N N . VAL A 1 264 ? 20.015 -7.166 -3.948 1.00 94.25 264 VAL A N 1
ATOM 1940 C CA . VAL A 1 264 ? 19.210 -7.567 -5.103 1.00 94.25 264 VAL A CA 1
ATOM 1941 C C . VAL A 1 264 ? 19.512 -6.673 -6.306 1.00 94.25 264 VAL A C 1
ATOM 1943 O O . VAL A 1 264 ? 19.736 -7.176 -7.404 1.00 94.25 264 VAL A O 1
ATOM 1946 N N . GLU A 1 265 ? 19.619 -5.360 -6.106 1.00 96.25 265 GLU A N 1
ATOM 1947 C CA . GLU A 1 265 ? 19.989 -4.417 -7.166 1.00 96.25 265 GLU A CA 1
ATOM 1948 C C . GLU A 1 265 ? 21.384 -4.676 -7.737 1.00 96.25 265 GLU A C 1
ATOM 1950 O O . GLU A 1 265 ? 21.559 -4.627 -8.957 1.00 96.25 265 GLU A O 1
ATOM 1955 N N . ARG A 1 266 ? 22.372 -5.023 -6.900 1.00 96.62 266 ARG A N 1
ATOM 1956 C CA . ARG A 1 266 ? 23.694 -5.440 -7.396 1.00 96.62 266 ARG A CA 1
ATOM 1957 C C . ARG A 1 266 ? 23.597 -6.681 -8.281 1.00 96.62 266 ARG A C 1
ATOM 1959 O O . ARG A 1 266 ? 24.178 -6.686 -9.364 1.00 96.62 266 ARG A O 1
ATOM 1966 N N . ARG A 1 267 ? 22.821 -7.693 -7.878 1.00 96.06 267 ARG A N 1
ATOM 1967 C CA . ARG A 1 267 ? 22.613 -8.909 -8.688 1.00 96.06 267 ARG A CA 1
ATOM 1968 C C . ARG A 1 267 ? 21.938 -8.604 -10.022 1.00 96.06 267 ARG A C 1
ATOM 1970 O O . ARG A 1 267 ? 22.335 -9.157 -11.041 1.00 96.06 267 ARG A O 1
ATOM 1977 N N . ILE A 1 268 ? 20.989 -7.671 -10.059 1.00 96.69 268 ILE A N 1
ATOM 1978 C CA . ILE A 1 268 ? 20.370 -7.216 -11.314 1.00 96.69 268 ILE A CA 1
ATOM 1979 C C . ILE A 1 268 ? 21.402 -6.572 -12.234 1.00 96.69 268 ILE A C 1
ATOM 1981 O O . ILE A 1 268 ? 21.432 -6.877 -13.426 1.00 96.69 268 ILE A O 1
ATOM 1985 N N . VAL A 1 269 ? 22.260 -5.696 -11.707 1.00 97.81 269 VAL A N 1
ATOM 1986 C CA . VAL A 1 269 ? 23.327 -5.072 -12.502 1.00 97.81 269 VAL A CA 1
ATOM 1987 C C . VAL A 1 269 ? 24.282 -6.137 -13.051 1.00 97.81 269 VAL A C 1
ATOM 1989 O O . VAL A 1 269 ? 24.635 -6.075 -14.226 1.00 97.81 269 VAL A O 1
ATOM 1992 N N . GLU A 1 270 ? 24.636 -7.148 -12.254 1.00 97.44 270 GLU A N 1
ATOM 1993 C CA . GLU A 1 270 ? 25.472 -8.278 -12.689 1.00 97.44 270 GLU A CA 1
ATOM 1994 C C . GLU A 1 270 ? 24.811 -9.119 -13.794 1.00 97.44 270 GLU A C 1
ATOM 1996 O O . GLU A 1 270 ? 25.456 -9.428 -14.795 1.00 97.44 270 GLU A O 1
ATOM 2001 N N . ILE A 1 271 ? 23.525 -9.459 -13.648 1.00 96.69 271 ILE A N 1
ATOM 2002 C CA . ILE A 1 271 ? 22.766 -10.261 -14.624 1.00 96.69 271 ILE A CA 1
ATOM 2003 C C . ILE A 1 271 ? 22.581 -9.503 -15.942 1.00 96.69 271 ILE A C 1
ATOM 2005 O O . ILE A 1 271 ? 22.669 -10.079 -17.027 1.00 96.69 271 ILE A O 1
ATOM 2009 N N . THR A 1 272 ? 22.274 -8.211 -15.856 1.00 97.81 272 THR A N 1
ATOM 2010 C CA . THR A 1 272 ? 21.829 -7.426 -17.015 1.00 97.81 272 THR A CA 1
ATOM 2011 C C . THR A 1 272 ? 22.956 -6.681 -17.714 1.00 97.81 272 THR A C 1
ATOM 2013 O O . THR A 1 272 ? 22.829 -6.360 -18.898 1.00 97.81 272 THR A O 1
ATOM 2016 N N . GLY A 1 273 ? 24.033 -6.356 -16.995 1.00 97.25 273 GLY A N 1
ATOM 2017 C CA . GLY A 1 273 ? 25.077 -5.455 -17.475 1.00 97.25 273 GLY A CA 1
ATOM 2018 C C . GLY A 1 273 ? 24.553 -4.054 -17.805 1.00 97.25 273 GLY A C 1
ATOM 2019 O O . GLY A 1 273 ? 25.113 -3.386 -18.678 1.00 97.25 273 GLY A O 1
ATOM 2020 N N . CYS A 1 274 ? 23.449 -3.615 -17.184 1.00 97.69 274 CYS A N 1
ATOM 2021 C CA . CYS A 1 274 ? 22.914 -2.277 -17.419 1.00 97.69 274 CYS A CA 1
ATOM 2022 C C . CYS A 1 274 ? 23.939 -1.206 -17.014 1.00 97.69 274 CYS A C 1
ATOM 2024 O O . CYS A 1 274 ? 24.689 -1.372 -16.053 1.00 97.69 274 CYS A O 1
ATOM 2026 N N . ALA A 1 275 ? 23.949 -0.081 -17.726 1.00 96.56 275 ALA A N 1
ATOM 2027 C CA . ALA A 1 275 ? 24.879 1.011 -17.448 1.00 96.56 275 ALA A CA 1
ATOM 2028 C C . ALA A 1 275 ? 24.492 1.797 -16.185 1.00 96.56 275 ALA A C 1
ATOM 2030 O O . ALA A 1 275 ? 25.347 2.398 -15.537 1.00 96.56 275 ALA A O 1
ATOM 2031 N N . ARG A 1 276 ? 23.195 1.824 -15.859 1.00 97.75 276 ARG A N 1
ATOM 2032 C CA . ARG A 1 276 ? 22.647 2.495 -14.680 1.00 97.75 276 ARG A CA 1
ATOM 2033 C C . ARG A 1 276 ? 21.347 1.823 -14.256 1.00 97.75 276 ARG A C 1
ATOM 2035 O O . ARG A 1 276 ? 20.519 1.519 -15.109 1.00 97.75 276 ARG A O 1
ATOM 2042 N N . LEU A 1 277 ? 21.162 1.673 -12.951 1.00 98.19 277 LEU A N 1
ATOM 2043 C CA . LEU A 1 277 ? 19.902 1.299 -12.316 1.00 98.19 277 LEU A CA 1
ATOM 2044 C C . LEU A 1 277 ? 19.383 2.515 -11.541 1.00 98.19 277 LEU A C 1
ATOM 2046 O O . LEU A 1 277 ? 20.148 3.175 -10.839 1.00 98.19 277 LEU A O 1
ATOM 2050 N N . GLU A 1 278 ? 18.104 2.830 -11.697 1.00 97.88 278 GLU A N 1
ATOM 2051 C CA . GLU A 1 278 ? 17.404 3.875 -10.951 1.00 97.88 278 GLU A CA 1
ATOM 2052 C C . GLU A 1 278 ? 16.265 3.254 -10.153 1.00 97.88 278 GLU A C 1
ATOM 2054 O O . GLU A 1 278 ? 15.315 2.732 -10.734 1.00 97.88 278 GLU A O 1
ATOM 2059 N N . ARG A 1 279 ? 16.361 3.312 -8.824 1.00 96.38 279 ARG A N 1
ATOM 2060 C CA . ARG A 1 279 ? 15.283 2.896 -7.929 1.00 96.38 279 ARG A CA 1
ATOM 2061 C C . ARG A 1 279 ? 14.186 3.954 -7.945 1.00 96.38 279 ARG A C 1
ATOM 2063 O O . ARG A 1 279 ? 14.433 5.105 -7.596 1.00 96.38 279 ARG A O 1
ATOM 2070 N N . LEU A 1 280 ? 12.983 3.540 -8.317 1.00 92.81 280 LEU A N 1
ATOM 2071 C CA . LEU A 1 280 ? 11.789 4.382 -8.319 1.00 92.81 280 LEU A CA 1
ATOM 2072 C C . LEU A 1 280 ? 11.059 4.297 -6.975 1.00 92.81 280 LEU A C 1
ATOM 2074 O O . LEU A 1 280 ? 10.563 5.299 -6.471 1.00 92.81 280 LEU A O 1
ATOM 2078 N N . MET A 1 281 ? 11.010 3.101 -6.385 1.00 89.31 281 MET A N 1
ATOM 2079 C CA . MET A 1 281 ? 10.362 2.840 -5.102 1.00 89.31 281 MET A CA 1
ATOM 2080 C C . MET A 1 281 ? 10.959 1.588 -4.472 1.00 89.31 281 MET A C 1
ATOM 2082 O O . MET A 1 281 ? 11.244 0.626 -5.181 1.00 89.31 281 MET A O 1
ATOM 2086 N N . ALA A 1 282 ? 11.096 1.574 -3.147 1.00 90.94 282 ALA A N 1
ATOM 2087 C CA . ALA A 1 282 ? 11.338 0.339 -2.420 1.00 90.94 282 ALA A CA 1
ATOM 2088 C C . ALA A 1 282 ? 10.625 0.333 -1.070 1.00 90.94 282 ALA A C 1
ATOM 2090 O O . ALA A 1 282 ? 10.647 1.328 -0.343 1.00 90.94 282 ALA A O 1
ATOM 2091 N N . THR A 1 283 ? 10.037 -0.807 -0.724 1.00 88.12 283 THR A N 1
ATOM 2092 C CA . THR A 1 283 ? 9.444 -1.064 0.588 1.00 88.12 283 THR A CA 1
ATOM 2093 C C . THR A 1 283 ? 9.990 -2.383 1.129 1.00 88.12 283 THR A C 1
ATOM 2095 O O . THR A 1 283 ? 10.145 -3.346 0.371 1.00 88.12 283 THR A O 1
ATOM 2098 N N . PRO A 1 284 ? 10.339 -2.454 2.424 1.00 88.25 284 PRO A N 1
ATOM 2099 C CA . PRO A 1 284 ? 10.850 -3.686 3.001 1.00 88.25 284 PRO A CA 1
ATOM 2100 C C . PRO A 1 284 ? 9.753 -4.751 3.039 1.00 88.25 284 PRO A C 1
ATOM 2102 O O . PRO A 1 284 ? 8.570 -4.442 3.173 1.00 88.25 284 PRO A O 1
ATOM 2105 N N . ALA A 1 285 ? 10.159 -6.015 2.964 1.00 91.19 285 ALA A N 1
ATOM 2106 C CA . ALA A 1 285 ? 9.271 -7.114 3.302 1.00 91.19 285 ALA A CA 1
ATOM 2107 C C . ALA A 1 285 ? 9.012 -7.120 4.811 1.00 91.19 285 ALA A C 1
ATOM 2109 O O . ALA A 1 285 ? 9.916 -6.837 5.601 1.00 91.19 285 ALA A O 1
ATOM 2110 N N . VAL A 1 286 ? 7.802 -7.496 5.205 1.00 89.38 286 VAL A N 1
ATOM 2111 C CA . VAL A 1 286 ? 7.439 -7.668 6.613 1.00 89.38 286 VAL A CA 1
ATOM 2112 C C . VAL A 1 286 ? 6.923 -9.075 6.811 1.00 89.38 286 VAL A C 1
ATOM 2114 O O . VAL A 1 286 ? 6.173 -9.603 5.993 1.00 89.38 286 VAL A O 1
ATOM 2117 N N . TRP A 1 287 ? 7.334 -9.682 7.914 1.00 89.62 287 TRP A N 1
ATOM 2118 C CA . TRP A 1 287 ? 6.828 -10.961 8.371 1.00 89.62 287 TRP A CA 1
ATOM 2119 C C . TRP A 1 287 ? 6.761 -10.953 9.893 1.00 89.62 287 TRP A C 1
ATOM 2121 O O . TRP A 1 287 ? 7.682 -10.483 10.562 1.00 89.62 287 TRP A O 1
ATOM 2131 N N . THR A 1 288 ? 5.652 -11.457 10.419 1.00 86.31 288 THR A N 1
ATOM 2132 C CA . THR A 1 288 ? 5.433 -11.670 11.845 1.00 86.31 288 THR A CA 1
ATOM 2133 C C . THR A 1 288 ? 5.438 -13.168 12.090 1.00 86.31 288 THR A C 1
ATOM 2135 O O . THR A 1 288 ? 4.606 -13.885 11.533 1.00 86.31 288 THR A O 1
ATOM 2138 N N . ASP A 1 289 ? 6.385 -13.632 12.903 1.00 82.62 289 ASP A N 1
ATOM 2139 C CA . ASP A 1 289 ? 6.442 -15.032 13.311 1.00 82.62 289 ASP A CA 1
ATOM 2140 C C . ASP A 1 289 ? 5.227 -15.366 14.190 1.00 82.62 289 ASP A C 1
ATOM 2142 O O . ASP A 1 289 ? 5.031 -14.704 15.213 1.00 82.62 289 ASP A O 1
ATOM 2146 N N . PRO A 1 290 ? 4.375 -16.331 13.799 1.00 75.06 290 PRO A N 1
ATOM 2147 C CA . PRO A 1 290 ? 3.245 -16.744 14.621 1.00 75.06 290 PRO A CA 1
ATOM 2148 C C . PRO A 1 290 ? 3.624 -17.723 15.749 1.00 75.06 290 PRO A C 1
ATOM 2150 O O . PRO A 1 290 ? 2.716 -18.138 16.472 1.00 75.06 290 PRO A O 1
ATOM 2153 N N . SER A 1 291 ? 4.894 -18.150 15.861 1.00 68.44 291 SER A N 1
ATOM 2154 C CA . SER A 1 291 ? 5.357 -19.155 16.839 1.00 68.44 291 SER A CA 1
ATOM 2155 C C . SER A 1 291 ? 5.516 -18.637 18.265 1.00 68.44 291 SER A C 1
ATOM 2157 O O . SER A 1 291 ? 6.079 -17.528 18.416 1.00 68.44 291 SER A O 1
#

Radius of gyration: 23.88 Å; Cα contacts (8 Å, |Δi|>4): 618; chains: 1; bounding box: 57×41×76 Å

Secondary structure (DSSP, 8-state):
-PPP-HHHHHHHHHTS--BTTT--THHHHHHHHHHHHHTT-EEEEEEEETTEEEEEEEEPPSSS-PEEEEEEE--B----SSPPSS-TTT-EEETTEEESTTIIIIIHHHHHHHHHHHHHHHHSTT-S-EEEEEES-STTTSHHHHHHHHTT----EEEEEE----TT----EE-EEEEEEEEEE-B--BTT-GGGSB-HHHHHHHHHHHHHT--GGG--BTTTBS-EEEEEEEEE-SSTTB--SEEEEEEEEEEPTT--HHHHHHHHHHHH--SEEEEEEEE--EE----

pLDDT: mean 94.19, std 5.29, range [57.75, 98.62]

Nearest PDB structures (foldseek):
  7rsf-assembly1_B  TM=8.032E-01  e=6.596E-25  Escherichia coli str. K-12 substr. MG1655
  4ppz-assembly1_A  TM=8.674E-01  e=1.366E-21  Neisseria meningitidis MC58
  1vgy-assembly1_B  TM=8.357E-01  e=7.109E-21  Neisseria meningitidis MC58
  7lgp-assembly1_A  TM=8.243E-01  e=2.269E-20  Shigella flexneri 2a str. 301
  2f7v-assembly1_A  TM=7.767E-01  e=2.356E-18  Xanthomonas campestris

Sequence (291 aa):
MTRIDPVELTRELVRIDTVNPPGNEARCLDLLGELLTGAGFRVEDVPLAPGRPNLIARLPGTEEVPALAFTGHVDVVPLGTEPWRHDPFGAEIEDGRLYGRGASDMKSGTATIVAAAIEAAARSGGRAPVELVLTSCEEVGLEGAATVARSGRLGRAGALVVAEPTGLHAGIGYRGLNWCDLYFTGRTAHASQPEQGDNALLKAARAAIALAAWDFDGATHPALGRPGLNVARIEGGQNYNSVPDRAKLGIDMRLLPGQAVEEVERRIVEITGCARLERLMATPAVWTDPS

Foldseek 3Di:
DDQDDLLVQLLVLLLDQQEPVVGQCLVVVVVLQVLLVVLVWDKDWQDLDVNFTKIKTKQAAPDPDAAEEEEAESHFYDPDDDDDPDEQSNQDDDPNDTHHTCSQRPSSLVSVVSSVVSVCSVPVNRHHMYMYIYFYDCVPFHSGVVSVVVVPPDGGHPDYHYSHRPVPDDQQWFFKKWKKKFKFFKAKDFLVCCVVIGARLVLLVQLQVLVVPDQVVVDADPRHGGKDKDFDDKDFDDDDGMRTRMIMTIMMIGHAAPDDPVNVVVVSCVRRVGPDMDTPHIGHIDGDDPD